Protein AF-A0AAQ3X483-F1 (afdb_monomer_lite)

pLDDT: mean 81.89, std 11.87, range [43.53, 96.25]

Secondary structure (DSSP, 8-state):
--SHHHHHHHHHSHHHHHHTTHHHH----S--TT---SGGGSHHHHHHHHH-HHHHH-TTPEEEEEEE--B--S-TTS----EEEEEEEETTS-HHHHTSGGG-EEEEEEE-SS--TTTHHHHHHHHHHHHHHHHT-EEEEETTTTEEEEE-EEE-----TT--HHHHHHHT--EEEEEESEEEETTEEEE-HHHHHT-TT-S----EEEEEEE-TTS-EEEEEEEEEEEEEEEE-SSS-EEEEEEEEEEB-TTTSEEE-TTS-EEE-TT-BPP-

Foldseek 3Di:
DADVVVLLVLLQDQVSLVQLLCLPPPDPPPDDLPDDPACSSDPLNVVVCVVDVVLVVDSLAWEKEKDWDKAAPDDPPDDGKIKIFIWIFGSSGDPVPRPDPSRIDRPFIGTDDPPCPPPVCVRCVVVVVSLVVLQVFDWHARPNVRDIDTRHYDYRDPPDVCDPVQNVLVVVPAKDKDKDQWDADPNDIAGAPVVVVVPVPDPDHRQKDWDWDADPVRDIFIKIWGFHIKMKIFGDDDDTDIDIDGDTQIFDRPPQWDQDPVRDIDGNPVGTDDD

Structure (mmCIF, N/CA/C/O backbone):
data_AF-A0AAQ3X483-F1
#
_entry.id   AF-A0AAQ3X483-F1
#
loop_
_atom_site.group_PDB
_atom_site.id
_atom_site.type_symbol
_atom_site.label_atom_id
_atom_site.label_alt_id
_atom_site.label_comp_id
_atom_site.label_asym_id
_atom_site.label_entity_id
_atom_site.label_seq_id
_atom_site.pdbx_PDB_ins_code
_atom_site.Cartn_x
_atom_site.Cartn_y
_atom_site.Cartn_z
_atom_site.occupancy
_atom_site.B_iso_or_equiv
_atom_site.auth_seq_id
_atom_site.auth_comp_id
_atom_site.auth_asym_id
_atom_site.auth_atom_id
_atom_site.pdbx_PDB_model_num
ATOM 1 N N . MET A 1 1 ? 8.929 3.482 14.856 1.00 77.06 1 MET A N 1
ATOM 2 C CA . MET A 1 1 ? 8.114 4.712 14.981 1.00 77.06 1 MET A CA 1
ATOM 3 C C . MET A 1 1 ? 6.673 4.291 15.197 1.00 77.06 1 MET A C 1
ATOM 5 O O . MET A 1 1 ? 6.197 3.513 14.379 1.00 77.06 1 MET A O 1
ATOM 9 N N . PRO A 1 2 ? 5.995 4.761 16.257 1.00 87.31 2 PRO A N 1
ATOM 10 C CA . PRO A 1 2 ? 4.702 4.208 16.628 1.00 87.31 2 PRO A CA 1
ATOM 11 C C . PRO A 1 2 ? 3.603 4.570 15.628 1.00 87.31 2 PRO A C 1
ATOM 13 O O . PRO A 1 2 ? 3.493 5.719 15.188 1.00 87.31 2 PRO A O 1
ATOM 16 N N . ILE A 1 3 ? 2.792 3.583 15.260 1.00 92.31 3 ILE A N 1
ATOM 17 C CA . ILE A 1 3 ? 1.760 3.687 14.224 1.00 92.31 3 ILE A CA 1
ATOM 18 C C . ILE A 1 3 ? 0.437 4.190 14.801 1.00 92.31 3 ILE A C 1
ATOM 20 O O . ILE A 1 3 ? -0.259 4.967 14.143 1.00 92.31 3 ILE A O 1
ATOM 24 N N . ILE A 1 4 ? 0.116 3.844 16.053 1.00 93.50 4 ILE A N 1
ATOM 25 C CA . ILE A 1 4 ? -1.155 4.216 16.690 1.00 93.50 4 ILE A CA 1
ATOM 26 C C . ILE A 1 4 ? -1.354 5.743 16.725 1.00 93.50 4 ILE A C 1
ATOM 28 O O . ILE A 1 4 ? -2.404 6.214 16.274 1.00 93.50 4 ILE A O 1
ATOM 32 N N . PRO A 1 5 ? -0.385 6.563 17.190 1.00 94.19 5 PRO A N 1
ATOM 33 C CA . PRO A 1 5 ? -0.550 8.018 17.212 1.00 94.19 5 PRO A CA 1
ATOM 34 C C . PRO A 1 5 ? -0.725 8.611 15.810 1.00 94.19 5 PRO A C 1
ATOM 36 O O . PRO A 1 5 ? -1.461 9.582 15.630 1.00 94.19 5 PRO A O 1
ATOM 39 N N . ARG A 1 6 ? -0.082 8.011 14.800 1.00 93.88 6 ARG A N 1
ATOM 40 C CA . ARG A 1 6 ? -0.157 8.464 13.404 1.00 93.88 6 ARG A CA 1
ATOM 41 C C . ARG A 1 6 ? -1.538 8.208 12.818 1.00 93.88 6 ARG A C 1
ATOM 43 O O . ARG A 1 6 ? -2.092 9.108 12.195 1.00 93.88 6 ARG A O 1
ATOM 50 N N . LEU A 1 7 ? -2.119 7.037 13.082 1.00 94.38 7 LEU A N 1
ATOM 51 C CA . LEU A 1 7 ? -3.493 6.730 12.685 1.00 94.38 7 LEU A CA 1
ATOM 52 C C . LEU A 1 7 ? -4.495 7.646 13.391 1.00 94.38 7 LEU A C 1
ATOM 54 O O . LEU A 1 7 ? -5.353 8.219 12.727 1.00 94.38 7 LEU A O 1
ATOM 58 N N . LYS A 1 8 ? -4.346 7.878 14.704 1.00 95.44 8 LYS A N 1
ATOM 59 C CA . LYS A 1 8 ? -5.187 8.852 15.425 1.00 95.44 8 LYS A CA 1
ATOM 60 C C . LYS A 1 8 ? -5.115 10.241 14.790 1.00 95.44 8 LYS A C 1
ATOM 62 O O . LYS A 1 8 ? -6.145 10.884 14.619 1.00 95.44 8 LYS A O 1
ATOM 67 N N . ARG A 1 9 ? -3.921 10.683 14.383 1.00 94.88 9 ARG A N 1
ATOM 68 C CA . ARG A 1 9 ? -3.719 11.984 13.732 1.00 94.88 9 ARG A CA 1
ATOM 69 C C . ARG A 1 9 ? -4.484 12.121 12.413 1.00 94.88 9 ARG A C 1
ATOM 71 O O . ARG A 1 9 ? -4.978 13.211 12.140 1.00 94.88 9 ARG A O 1
ATOM 78 N N . LEU A 1 10 ? -4.639 11.048 11.632 1.00 94.50 10 LEU A N 1
ATOM 79 C CA . LEU A 1 10 ? -5.450 11.080 10.404 1.00 94.50 10 LEU A CA 1
ATOM 80 C C . LEU A 1 10 ? -6.911 11.458 10.695 1.00 94.50 10 LEU A C 1
ATOM 82 O O . LEU A 1 10 ? -7.516 12.202 9.928 1.00 94.50 10 LEU A O 1
ATOM 86 N N . PHE A 1 11 ? -7.453 11.021 11.835 1.00 95.94 11 PHE A N 1
ATOM 87 C CA . PHE A 1 11 ? -8.819 11.341 12.255 1.00 95.94 11 PHE A CA 1
ATOM 88 C C . PHE A 1 11 ? -8.971 12.726 12.908 1.00 95.94 11 PHE A C 1
ATOM 90 O O . PHE A 1 11 ? -10.093 13.222 13.028 1.00 95.94 11 PHE A O 1
ATOM 97 N N . LEU A 1 12 ? -7.873 13.399 13.274 1.00 95.38 12 LEU A N 1
ATOM 98 C CA . LEU A 1 12 ? -7.906 14.762 13.829 1.00 95.38 12 LEU A CA 1
ATOM 99 C C . LEU A 1 12 ? -8.084 15.853 12.762 1.00 95.38 12 LEU A C 1
ATOM 101 O O . LEU A 1 12 ? -8.538 16.949 13.084 1.00 95.38 12 LEU A O 1
ATOM 105 N N . SER A 1 13 ? -7.747 15.571 11.502 1.00 94.62 13 SER A N 1
ATOM 106 C CA . SER A 1 13 ? -8.001 16.485 10.386 1.00 94.62 13 SER A CA 1
ATOM 107 C C . SER A 1 13 ? -9.356 16.187 9.762 1.00 94.62 13 SER A C 1
ATOM 109 O O . SER A 1 13 ? -9.552 15.111 9.206 1.00 94.62 13 SER A O 1
ATOM 111 N N . MET A 1 14 ? -10.271 17.159 9.777 1.00 93.75 14 MET A N 1
ATOM 112 C CA . MET A 1 14 ? -11.640 16.974 9.277 1.00 93.75 14 MET A CA 1
ATOM 113 C C . MET A 1 14 ? -11.680 16.489 7.819 1.00 93.75 14 MET A C 1
ATOM 115 O O . MET A 1 14 ? -12.497 15.638 7.467 1.00 93.75 14 MET A O 1
ATOM 119 N N . LYS A 1 15 ? -10.784 17.010 6.967 1.00 94.06 15 LYS A N 1
ATOM 120 C CA . LYS A 1 15 ? -10.690 16.615 5.553 1.00 94.06 15 LYS A CA 1
ATOM 121 C C . LYS A 1 15 ? -10.222 15.166 5.409 1.00 94.06 15 LYS A C 1
ATOM 123 O O . LYS A 1 15 ? -10.854 14.394 4.697 1.00 94.06 15 LYS A O 1
ATOM 128 N N . ILE A 1 16 ? -9.152 14.792 6.114 1.00 94.38 16 ILE A N 1
ATOM 129 C CA . ILE A 1 16 ? -8.575 13.441 6.042 1.00 94.38 16 ILE A CA 1
ATOM 130 C C . ILE A 1 16 ? -9.517 12.422 6.691 1.00 94.38 16 ILE A C 1
ATOM 132 O O . ILE A 1 16 ? -9.751 11.367 6.116 1.00 94.38 16 ILE A O 1
ATOM 136 N N . ALA A 1 17 ? -10.121 12.750 7.832 1.00 94.94 17 ALA A N 1
ATOM 137 C CA . ALA A 1 17 ? -11.081 11.899 8.528 1.00 94.94 17 ALA A CA 1
ATOM 138 C C . ALA A 1 17 ? -12.300 11.560 7.655 1.00 94.94 17 ALA A C 1
ATOM 140 O O . ALA A 1 17 ? -12.759 10.419 7.650 1.00 94.94 17 ALA A O 1
ATOM 141 N N . LYS A 1 18 ? -12.782 12.522 6.853 1.00 95.00 18 LYS A N 1
ATOM 142 C CA . LYS A 1 18 ? -13.797 12.264 5.824 1.00 95.00 18 LYS A CA 1
ATOM 143 C C . LYS A 1 18 ? -13.272 11.296 4.756 1.00 95.00 18 LYS A C 1
ATOM 145 O O . LYS A 1 18 ? -13.943 10.316 4.446 1.00 95.00 18 LYS A O 1
ATOM 150 N N . SER A 1 19 ? -12.064 11.520 4.237 1.00 94.56 19 SER A N 1
ATOM 151 C CA . SER A 1 19 ? -11.437 10.627 3.249 1.00 94.56 19 SER A CA 1
ATOM 152 C C . SER A 1 19 ? -11.172 9.212 3.781 1.00 94.56 19 SER A C 1
ATOM 154 O O . SER A 1 19 ? -11.257 8.261 3.016 1.00 94.56 19 SER A O 1
ATOM 156 N N . MET A 1 20 ? -10.925 9.025 5.081 1.00 95.00 20 MET A N 1
ATOM 157 C CA . MET A 1 20 ? -10.742 7.700 5.703 1.00 95.00 20 MET A CA 1
ATOM 158 C C . MET A 1 20 ? -12.002 6.817 5.660 1.00 95.00 20 MET A C 1
ATOM 160 O O . MET A 1 20 ? -11.928 5.609 5.886 1.00 95.00 20 MET A O 1
ATOM 164 N N . ARG A 1 21 ? -13.167 7.398 5.366 1.00 93.62 21 ARG A N 1
ATOM 165 C CA . ARG A 1 21 ? -14.444 6.682 5.215 1.00 93.62 21 ARG A CA 1
ATOM 166 C C . ARG A 1 21 ? -14.779 6.392 3.748 1.00 93.62 21 ARG A C 1
ATOM 168 O O . ARG A 1 21 ? -15.779 5.733 3.462 1.00 93.62 21 ARG A O 1
ATOM 175 N N . TRP A 1 22 ? -13.935 6.857 2.822 1.00 93.00 22 TRP A N 1
ATOM 176 C CA . TRP A 1 22 ? -14.182 6.826 1.383 1.00 93.00 22 TRP A CA 1
ATOM 177 C C . TRP A 1 22 ? -14.459 5.418 0.860 1.00 93.00 22 TRP A C 1
ATOM 179 O O . TRP A 1 22 ? -15.418 5.236 0.120 1.00 93.00 22 TRP A O 1
ATOM 189 N N . HIS A 1 23 ? -13.694 4.410 1.289 1.00 90.50 23 HIS A N 1
ATOM 190 C CA . HIS A 1 23 ? -13.857 3.029 0.814 1.00 90.50 23 HIS A CA 1
ATOM 191 C C . HIS A 1 23 ? -15.300 2.494 0.929 1.00 90.50 23 HIS A C 1
ATOM 193 O O . HIS A 1 23 ? -15.728 1.709 0.082 1.00 90.50 23 HIS A O 1
ATOM 199 N N . LYS A 1 24 ? -16.042 2.934 1.959 1.00 90.62 24 LYS A N 1
ATOM 200 C CA . LYS A 1 24 ? -17.420 2.518 2.251 1.00 90.62 24 LYS A CA 1
ATOM 201 C C . LYS A 1 24 ? -18.464 3.504 1.731 1.00 90.62 24 LYS A C 1
ATOM 203 O O . LYS A 1 24 ? -19.566 3.101 1.385 1.00 90.62 24 LYS A O 1
ATOM 208 N N . GLU A 1 25 ? -18.130 4.790 1.690 1.00 88.88 25 GLU A N 1
ATOM 209 C CA . GLU A 1 25 ? -19.048 5.865 1.284 1.00 88.88 25 GLU A CA 1
ATOM 210 C C . GLU A 1 25 ? -18.954 6.229 -0.202 1.00 88.88 25 GLU A C 1
ATOM 212 O O . GLU A 1 25 ? -19.733 7.050 -0.694 1.00 88.88 25 GLU A O 1
ATOM 217 N N . ARG A 1 26 ? -17.999 5.644 -0.932 1.00 84.50 26 ARG A N 1
ATOM 218 C CA . ARG A 1 26 ? -17.841 5.866 -2.368 1.00 84.50 26 ARG A CA 1
ATOM 219 C C . ARG A 1 26 ? -19.093 5.437 -3.127 1.00 84.50 26 ARG A C 1
ATOM 221 O O . ARG A 1 26 ? -19.719 4.420 -2.836 1.00 84.50 26 ARG A O 1
ATOM 228 N N . ARG A 1 27 ? -19.391 6.177 -4.190 1.00 72.12 27 ARG A N 1
ATOM 229 C CA . ARG A 1 27 ? -20.266 5.702 -5.260 1.00 72.12 27 ARG A CA 1
ATOM 230 C C . ARG A 1 27 ? -19.360 5.036 -6.288 1.00 72.12 27 ARG A C 1
ATOM 232 O O . ARG A 1 27 ? -18.505 5.718 -6.850 1.00 72.12 27 ARG A O 1
ATOM 239 N N . ARG A 1 28 ? -19.492 3.722 -6.508 1.00 65.25 28 ARG A N 1
ATOM 240 C CA . ARG A 1 28 ? -18.885 3.099 -7.694 1.00 65.25 28 ARG A CA 1
ATOM 241 C C . ARG A 1 28 ? -19.515 3.794 -8.910 1.00 65.25 28 ARG A C 1
ATOM 243 O O . ARG A 1 28 ? -20.737 3.853 -9.008 1.00 65.25 28 ARG A O 1
ATOM 250 N N . GLY A 1 29 ? -18.692 4.437 -9.739 1.00 63.25 29 GLY A N 1
ATOM 251 C CA . GLY A 1 29 ? -19.141 5.061 -10.988 1.00 63.25 29 GLY A CA 1
ATOM 252 C C . GLY A 1 29 ? -19.552 4.009 -12.025 1.00 63.25 29 GLY A C 1
ATOM 253 O O . GLY A 1 29 ? -19.784 2.857 -11.678 1.00 63.25 29 GLY A O 1
ATOM 254 N N . SER A 1 30 ? -19.568 4.368 -13.310 1.00 53.94 30 SER A N 1
ATOM 255 C CA . SER A 1 30 ? -19.947 3.474 -14.423 1.00 53.94 30 SER A CA 1
ATOM 256 C C . SER A 1 30 ? -18.943 2.349 -14.740 1.00 53.94 30 SER A C 1
ATOM 258 O O . SER A 1 30 ? -18.937 1.840 -15.857 1.00 53.94 30 SER A O 1
ATOM 260 N N . HIS A 1 31 ? -18.053 1.996 -13.811 1.00 61.44 31 HIS A N 1
ATOM 261 C CA . HIS A 1 31 ? -17.102 0.904 -14.013 1.00 61.44 31 HIS A CA 1
ATOM 262 C C . HIS A 1 31 ? -17.812 -0.425 -13.747 1.00 61.44 31 HIS A C 1
ATOM 264 O O . HIS A 1 31 ? -18.556 -0.543 -12.771 1.00 61.44 31 HIS A O 1
ATOM 270 N N . SER A 1 32 ? -17.587 -1.414 -14.611 1.00 61.66 32 SER A N 1
ATOM 271 C CA . SER A 1 32 ? -18.090 -2.775 -14.419 1.00 61.66 32 SER A CA 1
ATOM 272 C C . SER A 1 32 ? -17.552 -3.376 -13.119 1.00 61.66 32 SER A C 1
ATOM 274 O O . SER A 1 32 ? -16.433 -3.069 -12.703 1.00 61.66 32 SER A O 1
ATOM 276 N N . GLU A 1 33 ? -18.328 -4.260 -12.487 1.00 66.38 33 GLU A N 1
ATOM 277 C CA . GLU A 1 33 ? -17.940 -4.899 -11.220 1.00 66.38 33 GLU A CA 1
ATOM 278 C C . GLU A 1 33 ? -16.645 -5.719 -11.318 1.00 66.38 33 GLU A C 1
ATOM 280 O O . GLU A 1 33 ? -15.967 -5.896 -10.306 1.00 66.38 33 GLU A O 1
ATOM 285 N N . ASP A 1 34 ? -16.277 -6.129 -12.534 1.00 70.62 34 ASP A N 1
ATOM 286 C CA . ASP A 1 34 ? -15.084 -6.919 -12.842 1.00 70.62 34 ASP A CA 1
ATOM 287 C C . ASP A 1 34 ? -13.769 -6.117 -12.832 1.00 70.62 34 ASP A C 1
ATOM 289 O O . ASP A 1 34 ? -12.691 -6.701 -12.936 1.00 70.62 34 ASP A O 1
ATOM 293 N N . VAL A 1 35 ? -13.813 -4.782 -12.719 1.00 75.19 35 VAL A N 1
ATOM 294 C CA . VAL A 1 35 ? -12.603 -3.943 -12.730 1.00 75.19 35 VAL A CA 1
ATOM 295 C C . VAL A 1 35 ? -12.236 -3.515 -11.311 1.00 75.19 35 VAL A C 1
ATOM 297 O O . VAL A 1 35 ? -12.939 -2.738 -10.663 1.00 75.19 35 VAL A O 1
ATOM 300 N N . MET A 1 36 ? -11.083 -3.989 -10.840 1.00 77.44 36 MET A N 1
ATOM 301 C CA . MET A 1 36 ? -10.496 -3.567 -9.570 1.00 77.44 36 MET A CA 1
ATOM 302 C C . MET A 1 36 ? -9.869 -2.175 -9.719 1.00 77.44 36 MET A C 1
ATOM 304 O O . MET A 1 36 ? -8.899 -2.007 -10.453 1.00 77.44 36 MET A O 1
ATOM 308 N N . VAL A 1 37 ? -10.391 -1.179 -8.997 1.00 81.06 37 VAL A N 1
ATOM 309 C CA . VAL A 1 37 ? -9.870 0.205 -9.018 1.00 81.06 37 VAL A CA 1
ATOM 310 C C . VAL A 1 37 ? -9.251 0.625 -7.685 1.00 81.06 37 VAL A C 1
ATOM 312 O O . VAL A 1 37 ? -8.631 1.683 -7.578 1.00 81.06 37 VAL A O 1
ATOM 315 N N . HIS A 1 38 ? -9.431 -0.187 -6.644 1.00 85.56 38 HIS A N 1
ATOM 316 C CA . HIS A 1 38 ? -8.949 0.086 -5.300 1.00 85.56 38 HIS A CA 1
ATOM 317 C C . HIS A 1 38 ? -8.795 -1.223 -4.496 1.00 85.56 38 HIS A C 1
ATOM 319 O O . HIS A 1 38 ? -9.570 -2.150 -4.730 1.00 85.56 38 HIS A O 1
ATOM 325 N N . PRO A 1 39 ? -7.892 -1.320 -3.491 1.00 85.69 39 PRO A N 1
ATOM 326 C CA . PRO A 1 39 ? -7.767 -2.516 -2.642 1.00 85.69 39 PRO A CA 1
ATOM 327 C C . PRO A 1 39 ? -9.075 -2.981 -1.983 1.00 85.69 39 PRO A C 1
ATOM 329 O O . PRO A 1 39 ? -9.240 -4.162 -1.704 1.00 85.69 39 PRO A O 1
ATOM 332 N N . ALA A 1 40 ? -10.025 -2.064 -1.779 1.00 87.56 40 ALA A N 1
ATOM 333 C CA . ALA A 1 40 ? -11.366 -2.375 -1.271 1.00 87.56 40 ALA A CA 1
ATOM 334 C C . ALA A 1 40 ? -12.265 -3.164 -2.234 1.00 87.56 40 ALA A C 1
ATOM 336 O O . ALA A 1 40 ? -13.326 -3.625 -1.829 1.00 87.56 40 ALA A O 1
ATOM 337 N N . ASP A 1 41 ? -11.870 -3.301 -3.498 1.00 85.31 41 ASP A N 1
ATOM 338 C CA . ASP A 1 41 ? -12.534 -4.171 -4.469 1.00 85.31 41 ASP A CA 1
ATOM 339 C C . ASP A 1 41 ? -11.984 -5.610 -4.433 1.00 85.31 41 ASP A C 1
ATOM 341 O O . ASP A 1 41 ? -12.616 -6.512 -4.982 1.00 85.31 41 ASP A O 1
ATOM 345 N N . GLY A 1 42 ? -10.824 -5.819 -3.796 1.00 84.12 42 GLY A N 1
ATOM 346 C CA . GLY A 1 42 ? -10.114 -7.095 -3.767 1.00 84.12 42 GLY A CA 1
ATOM 347 C C . GLY A 1 42 ? -10.700 -8.116 -2.795 1.00 84.12 42 GLY A C 1
ATOM 348 O O . GLY A 1 42 ? -11.336 -7.772 -1.796 1.00 84.12 42 GLY A O 1
ATOM 349 N N . ASP A 1 43 ? -10.439 -9.391 -3.065 1.00 83.69 43 ASP A N 1
ATOM 350 C CA . ASP A 1 43 ? -11.040 -10.498 -2.317 1.00 83.69 43 ASP A CA 1
ATOM 351 C C . ASP A 1 43 ? -10.514 -10.599 -0.884 1.00 83.69 43 ASP A C 1
ATOM 353 O O . ASP A 1 43 ? -11.283 -10.899 0.024 1.00 83.69 43 ASP A O 1
ATOM 357 N N . ALA A 1 44 ? -9.258 -10.215 -0.632 1.00 84.44 44 ALA A N 1
ATOM 358 C CA . ALA A 1 44 ? -8.727 -10.103 0.728 1.00 84.44 44 ALA A CA 1
ATOM 359 C C . ALA A 1 44 ? -9.554 -9.139 1.602 1.00 84.44 44 ALA A C 1
ATOM 361 O O . ALA A 1 44 ? -9.747 -9.380 2.794 1.00 84.44 44 ALA A O 1
ATOM 362 N N . TRP A 1 45 ? -10.059 -8.048 1.015 1.00 89.69 45 TRP A N 1
ATOM 363 C CA . TRP A 1 45 ? -10.906 -7.093 1.726 1.00 89.69 45 TRP A CA 1
ATOM 364 C C . TRP A 1 45 ? -12.267 -7.702 2.054 1.00 89.69 45 TRP A C 1
ATOM 366 O O . TRP A 1 45 ? -12.716 -7.610 3.194 1.00 89.69 45 TRP A O 1
ATOM 376 N N . LYS A 1 46 ? -12.901 -8.352 1.071 1.00 88.94 46 LYS A N 1
ATOM 377 C CA . LYS A 1 46 ? -14.191 -9.032 1.252 1.00 88.94 46 LYS A CA 1
ATOM 378 C C . LYS A 1 46 ? -14.086 -10.149 2.291 1.00 88.94 46 LYS A C 1
ATOM 380 O O . LYS A 1 46 ? -14.917 -10.215 3.185 1.00 88.94 46 LYS A O 1
ATOM 385 N N . ALA A 1 47 ? -13.021 -10.947 2.241 1.00 88.62 47 ALA A N 1
ATOM 386 C CA . ALA A 1 47 ? -12.763 -12.017 3.197 1.00 88.62 47 ALA A CA 1
ATOM 387 C C . ALA A 1 47 ? -12.602 -11.493 4.633 1.00 88.62 47 ALA A C 1
ATOM 389 O O . ALA A 1 47 ? -13.112 -12.100 5.571 1.00 88.62 47 ALA A O 1
ATOM 390 N N . LEU A 1 48 ? -11.930 -10.350 4.822 1.00 89.12 48 LEU A N 1
ATOM 391 C CA . LEU A 1 48 ? -11.857 -9.705 6.136 1.00 89.12 48 LEU A CA 1
ATOM 392 C C . LEU A 1 48 ? -13.234 -9.210 6.599 1.00 89.12 48 LEU A C 1
ATOM 394 O O . LEU A 1 48 ? -13.567 -9.340 7.777 1.00 89.12 48 LEU A O 1
ATOM 398 N N . ASP A 1 49 ? -14.026 -8.657 5.682 1.00 91.31 49 ASP A N 1
ATOM 399 C CA . ASP A 1 49 ? -15.362 -8.153 5.994 1.00 91.31 49 ASP A CA 1
ATOM 400 C C . ASP A 1 49 ? -16.339 -9.282 6.359 1.00 91.31 49 ASP A C 1
ATOM 402 O O . ASP A 1 49 ? -17.184 -9.103 7.237 1.00 91.31 49 ASP A O 1
ATOM 406 N N . GLU A 1 50 ? -16.194 -10.449 5.730 1.00 91.44 50 GLU A N 1
ATOM 407 C CA . GLU A 1 50 ? -16.914 -11.680 6.071 1.00 91.44 50 GLU A CA 1
ATOM 408 C C . GLU A 1 50 ? -16.446 -12.275 7.405 1.00 91.44 50 GLU A C 1
ATOM 410 O O . GLU A 1 50 ? -17.266 -12.748 8.192 1.00 91.44 50 GLU A O 1
ATOM 415 N N . PHE A 1 51 ? -15.139 -12.231 7.679 1.00 90.31 51 PHE A N 1
ATOM 416 C CA . PHE A 1 51 ? -14.551 -12.746 8.915 1.00 90.31 51 PHE A CA 1
ATOM 417 C C . PHE A 1 51 ? -14.990 -11.956 10.157 1.00 90.31 51 PHE A C 1
ATOM 419 O O . PHE A 1 51 ? -15.288 -12.558 11.189 1.00 90.31 51 PHE A O 1
ATOM 426 N N . ASP A 1 52 ? -15.046 -10.621 10.074 1.00 90.00 52 ASP A N 1
ATOM 427 C CA . ASP A 1 52 ? -15.515 -9.758 11.164 1.00 90.00 52 ASP A CA 1
ATOM 428 C C . ASP A 1 52 ? -16.496 -8.676 10.654 1.00 90.00 52 ASP A C 1
ATOM 430 O O . ASP A 1 52 ? -16.102 -7.551 10.313 1.00 90.00 52 ASP A O 1
ATOM 434 N N . PRO A 1 53 ? -17.811 -8.969 10.664 1.00 93.12 53 PRO A N 1
ATOM 435 C CA . PRO A 1 53 ? -18.837 -8.009 10.264 1.00 93.12 53 PRO A CA 1
ATOM 436 C C . PRO A 1 53 ? -18.903 -6.762 11.158 1.00 93.12 53 PRO A C 1
ATOM 438 O O . PRO A 1 53 ? -19.305 -5.691 10.699 1.00 93.12 53 PRO A O 1
ATOM 441 N N . GLU A 1 54 ? -18.510 -6.861 12.433 1.00 91.25 54 GLU A N 1
ATOM 442 C CA . GLU A 1 54 ? -18.456 -5.715 13.349 1.00 91.25 54 GLU A CA 1
ATOM 443 C C . GLU A 1 54 ? -17.319 -4.761 12.956 1.00 91.25 54 GLU A C 1
ATOM 445 O O . GLU A 1 54 ? -17.522 -3.541 12.953 1.00 91.25 54 GLU A O 1
ATOM 450 N N . PHE A 1 55 ? -16.159 -5.299 12.557 1.00 92.62 55 PHE A N 1
ATOM 451 C CA . PHE A 1 55 ? -15.067 -4.534 11.948 1.00 92.62 55 PHE A CA 1
ATOM 452 C C . PHE A 1 55 ? -15.537 -3.852 10.661 1.00 92.62 55 PHE A C 1
ATOM 454 O O . PHE A 1 55 ? -15.376 -2.636 10.522 1.00 92.62 55 PHE A O 1
ATOM 461 N N . ALA A 1 56 ? -16.174 -4.600 9.755 1.00 92.75 56 ALA A N 1
ATOM 462 C CA . ALA A 1 56 ? -16.657 -4.085 8.475 1.00 92.75 56 ALA A CA 1
ATOM 463 C C . ALA A 1 56 ? -17.741 -3.009 8.632 1.00 92.75 56 ALA A C 1
ATOM 465 O O . ALA A 1 56 ? -17.875 -2.112 7.789 1.00 92.75 56 ALA A O 1
ATOM 466 N N . ARG A 1 57 ? -18.540 -3.073 9.707 1.00 93.31 57 ARG A N 1
ATOM 467 C CA . ARG A 1 57 ? -19.659 -2.157 9.954 1.00 93.31 57 ARG A CA 1
ATOM 468 C C . ARG A 1 57 ? -19.203 -0.714 10.155 1.00 93.31 57 ARG A C 1
ATOM 470 O O . ARG A 1 57 ? -19.842 0.179 9.592 1.00 93.31 57 ARG A O 1
ATOM 477 N N . ASP A 1 58 ? -18.126 -0.468 10.897 1.00 94.00 58 ASP A N 1
ATOM 478 C CA . ASP A 1 58 ? -17.631 0.893 11.126 1.00 94.00 58 ASP A CA 1
ATOM 479 C C . ASP A 1 58 ? -16.750 1.365 9.946 1.00 94.00 58 ASP A C 1
ATOM 481 O O . ASP A 1 58 ? -15.678 0.806 9.723 1.00 94.00 58 ASP A O 1
ATOM 485 N N . PRO A 1 59 ? -17.133 2.421 9.194 1.00 93.44 59 PRO A N 1
ATOM 486 C CA . PRO A 1 59 ? -16.301 2.967 8.113 1.00 93.44 59 PRO A CA 1
ATOM 487 C C . PRO A 1 59 ? -14.960 3.547 8.597 1.00 93.44 59 PRO A C 1
ATOM 489 O O . PRO A 1 59 ? -14.121 3.911 7.778 1.00 93.44 59 PRO A O 1
ATOM 492 N N . ARG A 1 60 ? -14.757 3.693 9.911 1.00 95.12 60 ARG A N 1
ATOM 493 C CA . ARG A 1 60 ? -13.505 4.175 10.511 1.00 95.12 60 ARG A CA 1
ATOM 494 C C . ARG A 1 60 ? -12.555 3.037 10.892 1.00 95.12 60 ARG A C 1
ATOM 496 O O . ARG A 1 60 ? -11.432 3.326 11.303 1.00 95.12 60 ARG A O 1
ATOM 503 N N . SER A 1 61 ? -12.971 1.777 10.743 1.00 95.12 61 SER A N 1
ATOM 504 C CA . SER A 1 61 ? -12.079 0.619 10.841 1.00 95.12 61 SER A CA 1
ATOM 505 C C . SER A 1 61 ? -11.038 0.677 9.724 1.00 95.12 61 SER A C 1
ATOM 507 O O . SER A 1 61 ? -11.383 0.771 8.542 1.00 95.12 61 SER A O 1
ATOM 509 N N . VAL A 1 62 ? -9.758 0.676 10.093 1.00 95.25 62 VAL A N 1
ATOM 510 C CA . VAL A 1 62 ? -8.646 0.923 9.168 1.00 95.25 62 VAL A CA 1
ATOM 511 C C . VAL A 1 62 ? -8.066 -0.389 8.655 1.00 95.25 62 VAL A C 1
ATOM 513 O O . VAL A 1 62 ? -7.673 -1.246 9.440 1.00 95.25 62 VAL A O 1
ATOM 516 N N . ARG A 1 63 ? -7.942 -0.531 7.337 1.00 94.19 63 ARG A N 1
ATOM 517 C CA . ARG A 1 63 ? -7.215 -1.633 6.700 1.00 94.19 63 ARG A CA 1
ATOM 518 C C . ARG A 1 63 ? -5.850 -1.126 6.256 1.00 94.19 63 ARG A C 1
ATOM 520 O O . ARG A 1 63 ? -5.742 -0.101 5.584 1.00 94.19 63 ARG A O 1
ATOM 527 N N . LEU A 1 64 ? -4.807 -1.805 6.710 1.00 93.19 64 LEU A N 1
ATOM 528 C CA . LEU A 1 64 ? -3.419 -1.391 6.557 1.00 93.19 64 LEU A CA 1
ATOM 529 C C . LEU A 1 64 ? -2.722 -2.288 5.539 1.00 93.19 64 LEU A C 1
ATOM 531 O O . LEU A 1 64 ? -2.686 -3.499 5.723 1.00 93.19 64 LEU A O 1
ATOM 535 N N . GLY A 1 65 ? -2.128 -1.697 4.510 1.00 90.31 65 GLY A N 1
ATOM 536 C CA . GLY A 1 65 ? -1.119 -2.355 3.690 1.00 90.31 65 GLY A CA 1
ATOM 537 C C . GLY A 1 65 ? 0.238 -2.323 4.373 1.00 90.31 65 GLY A C 1
ATOM 538 O O . GLY A 1 65 ? 0.542 -1.364 5.085 1.00 90.31 65 GLY A O 1
ATOM 539 N N . LEU A 1 66 ? 1.054 -3.345 4.132 1.00 86.50 66 LEU A N 1
ATOM 540 C CA . LEU A 1 66 ? 2.439 -3.418 4.588 1.00 86.50 66 LEU A CA 1
ATOM 541 C C . LEU A 1 66 ? 3.328 -3.706 3.382 1.00 86.50 66 LEU A C 1
ATOM 543 O O . LEU A 1 66 ? 3.033 -4.603 2.596 1.00 86.50 66 LEU A O 1
ATOM 547 N N . ALA A 1 67 ? 4.404 -2.942 3.243 1.00 83.25 67 ALA A N 1
ATOM 548 C CA . ALA A 1 67 ? 5.424 -3.167 2.230 1.00 83.25 67 ALA A CA 1
ATOM 549 C C . ALA A 1 67 ? 6.809 -3.149 2.878 1.00 83.25 67 ALA A C 1
ATOM 551 O O . ALA A 1 67 ? 7.098 -2.297 3.720 1.00 83.25 67 ALA A O 1
ATOM 552 N N . THR A 1 68 ? 7.666 -4.085 2.483 1.00 76.62 68 THR A N 1
ATOM 553 C CA . THR A 1 68 ? 9.071 -4.141 2.897 1.00 76.62 68 THR A CA 1
ATOM 554 C C . THR A 1 68 ? 9.933 -4.389 1.676 1.00 76.62 68 THR A C 1
ATOM 556 O O . THR A 1 68 ? 9.624 -5.301 0.913 1.00 76.62 68 THR A O 1
ATOM 559 N N . ASP A 1 69 ? 11.011 -3.631 1.518 1.00 69.88 69 ASP A N 1
ATOM 560 C CA . ASP A 1 69 ? 11.990 -3.840 0.450 1.00 69.88 69 ASP A CA 1
ATOM 561 C C . ASP A 1 69 ? 13.411 -3.639 0.990 1.00 69.88 69 ASP A C 1
ATOM 563 O O . ASP A 1 69 ? 13.593 -2.966 2.004 1.00 69.88 69 ASP A O 1
ATOM 567 N N . GLY A 1 70 ? 14.410 -4.228 0.339 1.00 66.75 70 GLY A N 1
ATOM 568 C CA . GLY A 1 70 ? 15.820 -4.050 0.664 1.00 66.75 70 GLY A CA 1
ATOM 569 C C . GLY A 1 70 ? 16.390 -2.792 0.009 1.00 66.75 70 GLY A C 1
ATOM 570 O O . GLY A 1 70 ? 16.474 -2.696 -1.210 1.00 66.75 70 GLY A O 1
ATOM 571 N N . PHE A 1 71 ? 16.853 -1.841 0.817 1.00 66.06 71 PHE A N 1
ATOM 572 C CA . PHE A 1 71 ? 17.451 -0.585 0.366 1.00 66.06 71 PHE A CA 1
ATOM 573 C C . PHE A 1 71 ? 18.924 -0.472 0.790 1.00 66.06 71 PHE A C 1
ATOM 575 O O . PHE A 1 71 ? 19.289 -0.875 1.892 1.00 66.06 71 PHE A O 1
ATOM 582 N N . THR A 1 72 ? 19.776 0.123 -0.049 1.00 62.75 72 THR A N 1
ATOM 583 C CA . THR A 1 72 ? 21.186 0.423 0.275 1.00 62.75 72 THR A CA 1
ATOM 584 C C . THR A 1 72 ? 21.373 1.945 0.301 1.00 62.75 72 THR A C 1
ATOM 586 O O . THR A 1 72 ? 21.474 2.552 -0.763 1.00 62.75 72 THR A O 1
ATOM 589 N N . PRO A 1 73 ? 21.395 2.596 1.482 1.00 53.41 73 PRO A N 1
ATOM 590 C CA . PRO A 1 73 ? 21.397 4.059 1.592 1.00 53.41 73 PRO A CA 1
ATOM 591 C C . PRO A 1 73 ? 22.693 4.769 1.180 1.00 53.41 73 PRO A C 1
ATOM 593 O O . PRO A 1 73 ? 22.666 5.988 1.020 1.00 53.41 73 PRO A O 1
ATOM 596 N N . PHE A 1 74 ? 23.815 4.061 1.015 1.00 58.78 74 PHE A N 1
ATOM 597 C CA . PHE A 1 74 ? 25.104 4.675 0.681 1.00 58.78 74 PHE A CA 1
ATOM 598 C C . PHE A 1 74 ? 25.624 4.225 -0.689 1.00 58.78 74 PHE A C 1
ATOM 600 O O . PHE A 1 74 ? 25.446 3.077 -1.092 1.00 58.78 74 PHE A O 1
ATOM 607 N N . SER A 1 75 ? 26.261 5.157 -1.406 1.00 52.56 75 SER A N 1
ATOM 608 C CA . SER A 1 75 ? 26.833 4.945 -2.738 1.00 52.56 75 SER A CA 1
ATOM 609 C C . SER A 1 75 ? 28.068 4.032 -2.717 1.00 52.56 75 SER A C 1
ATOM 611 O O . SER A 1 75 ? 28.644 3.739 -1.671 1.00 52.56 75 SER A O 1
ATOM 613 N N . THR A 1 76 ? 28.481 3.609 -3.914 1.00 53.31 76 THR A N 1
ATOM 614 C CA . THR A 1 76 ? 29.481 2.587 -4.284 1.00 53.31 76 THR A CA 1
ATOM 615 C C . THR A 1 76 ? 30.869 2.671 -3.620 1.00 53.31 76 THR A C 1
ATOM 617 O O . THR A 1 76 ? 31.687 1.782 -3.835 1.00 53.31 76 THR A O 1
ATOM 620 N N . SER A 1 77 ? 31.163 3.718 -2.845 1.00 57.44 77 SER A N 1
ATOM 621 C CA . SER A 1 77 ? 32.449 3.961 -2.172 1.00 57.44 77 SER A CA 1
ATOM 622 C C . SER A 1 77 ? 32.401 3.845 -0.640 1.00 57.44 77 SER A C 1
ATOM 624 O O . SER A 1 77 ? 33.449 3.927 0.000 1.00 57.44 77 SER A O 1
ATOM 626 N N . ALA A 1 78 ? 31.223 3.634 -0.044 1.00 55.56 78 ALA A N 1
ATOM 627 C CA . ALA A 1 78 ? 31.058 3.373 1.386 1.00 55.56 78 ALA A CA 1
ATOM 628 C C . ALA A 1 78 ? 30.841 1.874 1.668 1.00 55.56 78 ALA A C 1
ATOM 630 O O . ALA A 1 78 ? 30.526 1.091 0.771 1.00 55.56 78 ALA A O 1
ATOM 631 N N . SER A 1 79 ? 31.018 1.459 2.926 1.00 55.47 79 SER A N 1
ATOM 632 C CA . SER A 1 79 ? 30.760 0.081 3.358 1.00 55.47 79 SER A CA 1
ATOM 633 C C . SER A 1 79 ? 29.330 -0.361 2.989 1.00 55.47 79 SER A C 1
ATOM 635 O O . SER A 1 79 ? 28.393 0.424 3.149 1.00 55.47 79 SER A O 1
ATOM 637 N N . PRO A 1 80 ? 29.126 -1.607 2.507 1.00 58.56 80 PRO A N 1
ATOM 638 C CA . PRO A 1 80 ? 27.817 -2.084 2.072 1.00 58.56 80 PRO A CA 1
ATOM 639 C C . PRO A 1 80 ? 26.897 -2.273 3.284 1.00 58.56 80 PRO A C 1
ATOM 641 O O . PRO A 1 80 ? 26.875 -3.326 3.922 1.00 58.56 80 PRO A O 1
ATOM 644 N N . TYR A 1 81 ? 26.150 -1.229 3.624 1.00 60.88 81 TYR A N 1
ATOM 645 C CA . TYR A 1 81 ? 25.064 -1.279 4.590 1.00 60.88 81 TYR A CA 1
ATOM 646 C C . TYR A 1 81 ? 23.750 -1.332 3.819 1.00 60.88 81 TYR A C 1
ATOM 648 O O . TYR A 1 81 ? 23.459 -0.419 3.053 1.00 60.88 81 TYR A O 1
ATOM 656 N N . SER A 1 82 ? 22.964 -2.386 4.017 1.00 67.50 82 SER A N 1
ATOM 657 C CA . SER A 1 82 ? 21.574 -2.433 3.567 1.00 67.50 82 SER A CA 1
ATOM 658 C C . SER A 1 82 ? 20.641 -2.229 4.755 1.00 67.50 82 SER A C 1
ATOM 660 O O . SER A 1 82 ? 21.013 -2.472 5.900 1.00 67.50 82 SER A O 1
ATOM 662 N N . CYS A 1 83 ? 19.426 -1.764 4.511 1.00 76.62 83 CYS A N 1
ATOM 663 C CA . CYS A 1 83 ? 18.349 -1.734 5.484 1.00 76.62 83 CYS A CA 1
ATOM 664 C C . CYS A 1 83 ? 17.028 -2.078 4.803 1.00 76.62 83 CYS A C 1
ATOM 666 O O . CYS A 1 83 ? 16.859 -1.862 3.610 1.00 76.62 83 CYS A O 1
ATOM 668 N N . TRP A 1 84 ? 16.097 -2.632 5.569 1.00 78.50 84 TRP A N 1
ATOM 669 C CA . TRP A 1 84 ? 14.768 -2.981 5.091 1.00 78.50 84 TRP A CA 1
ATOM 670 C C . TRP A 1 84 ? 13.750 -2.078 5.782 1.00 78.50 84 TRP A C 1
ATOM 672 O O . TRP A 1 84 ? 13.370 -2.348 6.930 1.00 78.50 84 TRP A O 1
ATOM 682 N N . PRO A 1 85 ? 13.364 -0.948 5.168 1.00 85.38 85 PRO A N 1
ATOM 683 C CA . PRO A 1 85 ? 12.252 -0.158 5.667 1.00 85.38 85 PRO A CA 1
ATOM 684 C C . PRO A 1 85 ? 10.943 -0.954 5.587 1.00 85.38 85 PRO A C 1
ATOM 686 O O . PRO A 1 85 ? 10.645 -1.599 4.586 1.00 85.38 85 PRO A O 1
ATOM 689 N N . VAL A 1 86 ? 10.149 -0.875 6.653 1.00 86.56 86 VAL A N 1
ATOM 690 C CA . VAL A 1 86 ? 8.780 -1.394 6.713 1.00 86.56 86 VAL A CA 1
ATOM 691 C C . VAL A 1 86 ? 7.828 -0.215 6.615 1.00 86.56 86 VAL A C 1
ATOM 693 O O . VAL A 1 86 ? 7.747 0.607 7.536 1.00 86.56 86 VAL A O 1
ATOM 696 N N . PHE A 1 87 ? 7.110 -0.137 5.505 1.00 90.12 87 PHE A N 1
ATOM 697 C CA . PHE A 1 87 ? 6.116 0.886 5.229 1.00 90.12 87 PHE A CA 1
ATOM 698 C C . PHE A 1 87 ? 4.709 0.375 5.514 1.00 90.12 87 PHE A C 1
ATOM 700 O O . PHE A 1 87 ? 4.398 -0.791 5.278 1.00 90.12 87 PHE A O 1
ATOM 707 N N . ILE A 1 88 ? 3.860 1.267 6.017 1.00 91.50 88 ILE A N 1
ATOM 708 C CA . ILE A 1 88 ? 2.446 1.019 6.282 1.00 91.50 88 ILE A CA 1
ATOM 709 C C . ILE A 1 88 ? 1.607 2.069 5.574 1.00 91.50 88 ILE A C 1
ATOM 711 O O . ILE A 1 88 ? 1.889 3.261 5.684 1.00 91.50 88 ILE A O 1
ATOM 715 N N . MET A 1 89 ? 0.549 1.631 4.899 1.00 92.56 89 MET A N 1
ATOM 716 C CA . MET A 1 89 ? -0.338 2.506 4.136 1.00 92.56 89 MET A CA 1
ATOM 717 C C . MET A 1 89 ? -1.794 2.263 4.548 1.00 92.56 89 MET A C 1
ATOM 719 O O . MET A 1 89 ? -2.239 1.114 4.537 1.00 92.56 89 MET A O 1
ATOM 723 N N . PRO A 1 90 ? -2.571 3.297 4.914 1.00 94.19 90 PRO A N 1
ATOM 724 C CA . PRO A 1 90 ? -3.985 3.138 5.221 1.00 94.19 90 PRO A CA 1
ATOM 725 C C . PRO A 1 90 ? -4.795 3.031 3.922 1.00 94.19 90 PRO A C 1
ATOM 727 O O . PRO A 1 90 ? -5.133 4.040 3.304 1.00 94.19 90 PRO A O 1
ATOM 730 N N . TYR A 1 91 ? -5.187 1.814 3.545 1.00 92.88 91 TYR A N 1
ATOM 731 C CA . TYR A 1 91 ? -6.000 1.536 2.354 1.00 92.88 91 TYR A CA 1
ATOM 732 C C . TYR A 1 91 ? -7.440 2.055 2.443 1.00 92.88 91 TYR A C 1
ATOM 734 O O . TYR A 1 91 ? -8.255 1.788 1.578 1.00 92.88 91 TYR A O 1
ATOM 742 N N . ASN A 1 92 ? -7.793 2.795 3.485 1.00 93.75 92 ASN A N 1
ATOM 743 C CA . ASN A 1 92 ? -9.096 3.435 3.615 1.00 93.75 92 ASN A CA 1
ATOM 744 C C . ASN A 1 92 ? -9.263 4.669 2.719 1.00 93.75 92 ASN A C 1
ATOM 746 O O . ASN A 1 92 ? -10.398 5.064 2.434 1.00 93.75 92 ASN A O 1
ATOM 750 N N . LEU A 1 93 ? -8.142 5.302 2.371 1.00 93.31 93 LEU A N 1
ATOM 751 C CA . LEU A 1 93 ? -8.086 6.543 1.609 1.00 93.31 93 LEU A CA 1
ATOM 752 C C . LEU A 1 93 ? -8.419 6.311 0.130 1.00 93.31 93 LEU A C 1
ATOM 754 O O . LEU A 1 93 ? -8.183 5.222 -0.379 1.00 93.31 93 LEU A O 1
ATOM 758 N N . PRO A 1 94 ? -8.911 7.333 -0.588 1.00 91.06 94 PRO A N 1
ATOM 759 C CA . PRO A 1 94 ? -9.123 7.234 -2.028 1.00 91.06 94 PRO A CA 1
ATOM 760 C C . PRO A 1 94 ? -7.810 6.975 -2.798 1.00 91.06 94 PRO A C 1
ATOM 762 O O . PRO A 1 94 ? -6.737 7.357 -2.313 1.00 91.06 94 PRO A O 1
ATOM 765 N N . PRO A 1 95 ? -7.883 6.417 -4.027 1.00 87.56 95 PRO A N 1
ATOM 766 C CA . PRO A 1 95 ? -6.720 6.128 -4.877 1.00 87.56 95 PRO A CA 1
ATOM 767 C C . PRO A 1 95 ? -5.759 7.313 -5.053 1.00 87.56 95 PRO A C 1
ATOM 769 O O . PRO A 1 95 ? -4.546 7.144 -5.047 1.00 87.56 95 PRO A O 1
ATOM 772 N N . GLU A 1 96 ? -6.294 8.533 -5.119 1.00 86.19 96 GLU A N 1
ATOM 773 C CA . GLU A 1 96 ? -5.528 9.778 -5.273 1.00 86.19 96 GLU A CA 1
ATOM 774 C C . GLU A 1 96 ? -4.685 10.162 -4.043 1.00 86.19 96 GLU A C 1
ATOM 776 O O . GLU A 1 96 ? -3.880 11.095 -4.098 1.00 86.19 96 GLU A O 1
ATOM 781 N N . MET A 1 97 ? -4.917 9.513 -2.900 1.00 89.81 97 MET A N 1
ATOM 782 C CA . MET A 1 97 ? -4.275 9.827 -1.622 1.00 89.81 97 MET A CA 1
ATOM 783 C C . MET A 1 97 ? -3.475 8.653 -1.062 1.00 89.81 97 MET A C 1
ATOM 785 O O . MET A 1 97 ? -2.435 8.877 -0.457 1.00 89.81 97 MET A O 1
ATOM 789 N N . VAL A 1 98 ? -3.937 7.417 -1.255 1.00 85.88 98 VAL A N 1
ATOM 790 C CA . VAL A 1 98 ? -3.432 6.229 -0.544 1.00 85.88 98 VAL A CA 1
ATOM 791 C C . VAL A 1 98 ? -1.922 5.976 -0.694 1.00 85.88 98 VAL A C 1
ATOM 793 O O . VAL A 1 98 ? -1.303 5.486 0.248 1.00 85.88 98 VAL A O 1
ATOM 796 N N . LEU A 1 99 ? -1.321 6.349 -1.831 1.00 85.25 99 LEU A N 1
ATOM 797 C CA . LEU A 1 99 ? 0.119 6.203 -2.106 1.00 85.25 99 LEU A CA 1
ATOM 798 C C . LEU A 1 99 ? 0.901 7.528 -2.098 1.00 85.25 99 LEU A C 1
ATOM 800 O O . LEU A 1 99 ? 2.046 7.560 -2.543 1.00 85.25 99 LEU A O 1
ATOM 804 N N . LYS A 1 100 ? 0.320 8.626 -1.600 1.00 8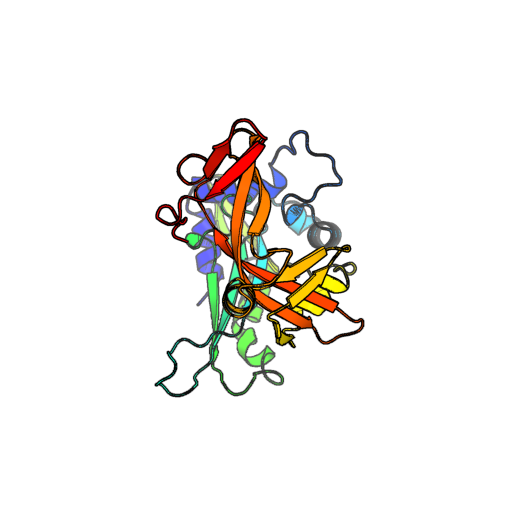9.06 100 LYS A N 1
ATOM 805 C CA . LYS A 1 100 ? 1.101 9.852 -1.375 1.00 89.06 100 LYS A CA 1
ATO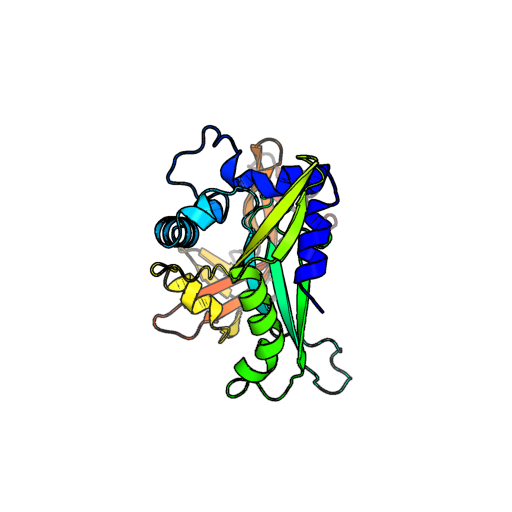M 806 C C . LYS A 1 100 ? 2.019 9.670 -0.168 1.00 89.06 100 LYS A C 1
ATOM 808 O O . LYS A 1 100 ? 1.645 9.036 0.820 1.00 89.06 100 LYS A O 1
ATOM 813 N N . ASP A 1 101 ? 3.202 10.261 -0.248 1.00 86.25 101 ASP A N 1
ATOM 814 C CA . ASP A 1 101 ? 4.255 10.239 0.773 1.00 86.25 101 ASP A CA 1
ATOM 815 C C . ASP A 1 101 ? 3.749 10.600 2.181 1.00 86.25 101 ASP A C 1
ATOM 817 O O . ASP A 1 101 ? 4.116 9.950 3.158 1.00 86.25 101 ASP A O 1
ATOM 821 N N . GLU A 1 102 ? 2.824 11.555 2.289 1.00 88.31 102 GLU A N 1
ATOM 822 C CA . GLU A 1 102 ? 2.193 11.964 3.552 1.00 88.31 102 GLU A CA 1
ATOM 823 C C . GLU A 1 102 ? 1.428 10.834 4.275 1.00 88.31 102 GLU A C 1
ATOM 825 O O . GLU A 1 102 ? 1.287 10.855 5.506 1.00 88.31 102 GLU A O 1
ATOM 830 N N . PHE A 1 103 ? 0.927 9.847 3.524 1.00 89.69 103 PHE A N 1
ATOM 831 C CA . PHE A 1 103 ? 0.126 8.726 4.028 1.00 89.69 103 PHE A CA 1
ATOM 832 C C . PHE A 1 103 ? 0.898 7.404 4.065 1.00 89.69 103 PHE A C 1
ATOM 834 O O . PHE A 1 103 ? 0.389 6.423 4.609 1.00 89.69 103 PHE A O 1
ATOM 841 N N . ILE A 1 104 ? 2.137 7.383 3.565 1.00 90.88 104 ILE A N 1
ATOM 842 C CA . ILE A 1 104 ? 3.043 6.241 3.686 1.00 90.88 104 ILE A CA 1
ATOM 843 C C . ILE A 1 104 ? 3.840 6.374 4.982 1.00 90.88 104 ILE A C 1
ATOM 845 O O . ILE A 1 104 ? 4.607 7.309 5.216 1.00 90.88 104 ILE A O 1
ATOM 849 N N . PHE A 1 105 ? 3.655 5.411 5.875 1.00 91.00 105 PHE A N 1
ATOM 850 C CA . PHE A 1 105 ? 4.235 5.442 7.202 1.00 91.00 105 PHE A CA 1
ATOM 851 C C . PHE A 1 105 ? 5.420 4.502 7.324 1.00 91.00 105 PHE A C 1
ATOM 853 O O . PHE A 1 105 ? 5.243 3.293 7.383 1.00 91.00 105 PHE A O 1
ATOM 860 N N . LEU A 1 106 ? 6.628 5.048 7.482 1.00 89.69 106 LEU A N 1
ATOM 861 C CA . LEU A 1 106 ? 7.761 4.244 7.937 1.00 89.69 106 LEU A CA 1
ATOM 862 C C . LEU A 1 106 ? 7.515 3.784 9.383 1.00 89.69 106 LEU A C 1
ATOM 864 O O . LEU A 1 106 ? 7.540 4.602 10.308 1.00 89.69 106 LEU A O 1
ATOM 868 N N . ALA A 1 107 ? 7.238 2.497 9.572 1.00 87.88 107 ALA A N 1
ATOM 869 C CA . ALA A 1 107 ? 6.956 1.893 10.869 1.00 87.88 107 ALA A CA 1
ATOM 870 C C . ALA A 1 107 ? 8.242 1.401 11.543 1.00 87.88 107 ALA A C 1
ATOM 872 O O . ALA A 1 107 ? 8.500 1.707 12.713 1.00 87.88 107 ALA A O 1
ATOM 873 N N . LEU A 1 108 ? 9.081 0.694 10.785 1.00 86.69 108 LEU A N 1
ATOM 874 C CA . LEU A 1 108 ? 10.325 0.083 11.251 1.00 86.69 108 LEU A CA 1
ATOM 875 C C . LEU A 1 108 ? 11.414 0.229 10.187 1.00 86.69 108 LEU A C 1
ATOM 877 O O . LEU A 1 108 ? 11.122 0.339 9.001 1.00 86.69 108 LEU A O 1
ATOM 881 N N . VAL A 1 109 ? 12.671 0.207 10.619 1.00 85.62 109 VAL A N 1
ATOM 882 C CA . VAL A 1 109 ? 13.834 0.062 9.739 1.00 85.62 109 VAL A CA 1
ATOM 883 C C . VAL A 1 109 ? 14.630 -1.106 10.283 1.00 85.62 109 VAL A C 1
ATOM 885 O O . VAL A 1 109 ? 15.097 -1.054 11.420 1.00 85.62 109 VAL A O 1
ATOM 888 N N . ILE A 1 110 ? 14.748 -2.169 9.496 1.00 80.38 110 ILE A N 1
ATOM 889 C CA . ILE A 1 110 ? 15.483 -3.363 9.899 1.00 80.38 110 ILE A CA 1
ATOM 890 C C . ILE A 1 110 ? 16.910 -3.237 9.355 1.00 80.38 110 ILE A C 1
ATOM 892 O O . ILE A 1 110 ? 17.079 -3.100 8.142 1.00 80.38 110 ILE A O 1
ATOM 896 N N . PRO A 1 111 ? 17.944 -3.227 10.210 1.00 75.31 111 PRO A N 1
ATOM 897 C CA . PRO A 1 111 ? 19.323 -3.118 9.752 1.00 75.31 111 PRO A CA 1
ATOM 898 C C . PRO A 1 111 ? 19.755 -4.399 9.022 1.00 75.31 111 PRO A C 1
ATOM 900 O O . PRO A 1 111 ? 19.549 -5.507 9.513 1.00 75.31 111 PRO A O 1
ATOM 903 N N . GLY A 1 112 ? 20.370 -4.244 7.853 1.00 69.56 112 GLY A N 1
ATOM 904 C CA . GLY A 1 112 ? 21.154 -5.273 7.164 1.00 69.56 112 GLY A CA 1
ATOM 905 C C . GLY A 1 112 ? 22.636 -5.210 7.574 1.00 69.56 112 GLY A C 1
ATOM 906 O O . GLY A 1 112 ? 22.983 -4.466 8.495 1.00 69.56 112 GLY A O 1
ATOM 907 N N . PRO A 1 113 ? 23.550 -5.985 6.950 1.00 59.25 113 PRO A N 1
ATOM 908 C CA . PRO A 1 113 ? 23.401 -6.769 5.715 1.00 59.25 113 PRO A CA 1
ATOM 909 C C . PRO A 1 113 ? 23.130 -8.270 5.910 1.00 59.25 113 PRO A C 1
ATOM 911 O O . PRO A 1 113 ? 22.855 -8.976 4.942 1.00 59.25 113 PRO A O 1
ATOM 914 N N . LYS A 1 114 ? 23.206 -8.790 7.142 1.00 60.94 114 LYS A N 1
ATOM 915 C CA . LYS A 1 114 ? 22.831 -10.183 7.426 1.00 60.94 114 LYS A CA 1
ATOM 916 C C . LYS A 1 114 ? 21.309 -10.282 7.379 1.00 60.94 114 LYS A C 1
ATOM 918 O O . LYS A 1 114 ? 20.641 -9.763 8.267 1.00 60.94 114 LYS A O 1
ATOM 923 N N . HIS A 1 115 ? 20.791 -10.907 6.323 1.00 54.72 115 HIS A N 1
ATOM 924 C CA . HIS A 1 115 ? 19.363 -11.113 6.093 1.00 54.72 115 HIS A CA 1
ATOM 925 C C . HIS A 1 115 ? 18.657 -11.567 7.386 1.00 54.72 115 HIS A C 1
ATOM 927 O O . HIS A 1 115 ? 19.100 -12.541 8.005 1.00 54.72 115 HIS A O 1
ATOM 933 N N . PRO A 1 116 ? 17.556 -10.927 7.819 1.00 54.12 116 PRO A N 1
ATOM 934 C CA . PRO A 1 116 ? 16.832 -11.324 9.022 1.00 54.12 116 PRO A CA 1
ATOM 935 C C . PRO A 1 116 ? 15.961 -12.568 8.776 1.00 54.12 116 PRO A C 1
ATOM 937 O O . PRO A 1 116 ? 14.952 -12.740 9.438 1.00 54.12 116 PRO A O 1
ATOM 940 N N . GLU A 1 117 ? 16.334 -13.470 7.865 1.00 54.28 117 GLU A N 1
ATOM 941 C CA . GLU A 1 117 ? 15.500 -14.604 7.415 1.00 54.28 117 GLU A CA 1
ATOM 942 C C . GLU A 1 117 ? 14.994 -15.456 8.589 1.00 54.28 117 GLU A C 1
ATOM 944 O O . GLU A 1 117 ? 13.851 -15.896 8.607 1.00 54.28 117 GLU A O 1
ATOM 949 N N . LYS A 1 118 ? 15.837 -15.617 9.618 1.00 5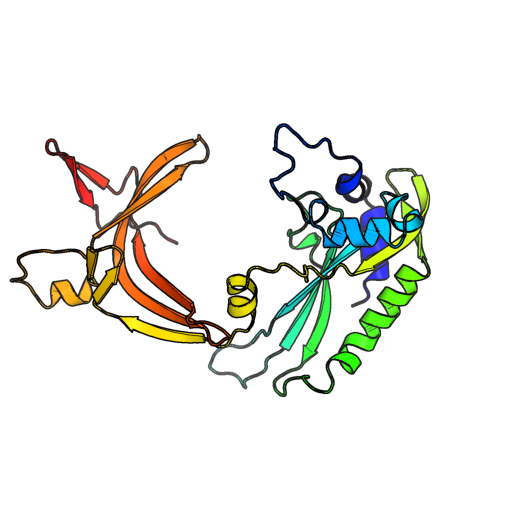6.41 118 LYS A N 1
ATOM 950 C CA . LYS A 1 118 ? 15.515 -16.381 10.831 1.00 56.41 118 LYS A CA 1
ATOM 951 C C . LYS A 1 118 ? 14.989 -15.534 11.999 1.00 56.41 118 LYS A C 1
ATOM 953 O O . LYS A 1 118 ? 14.401 -16.096 12.912 1.00 56.41 118 LYS A O 1
ATOM 958 N N . ASN A 1 119 ? 15.167 -14.208 11.973 1.00 63.91 119 ASN A N 1
ATOM 959 C CA . ASN A 1 119 ? 14.853 -13.303 13.093 1.00 63.91 119 ASN A CA 1
ATOM 960 C C . ASN A 1 119 ? 13.908 -12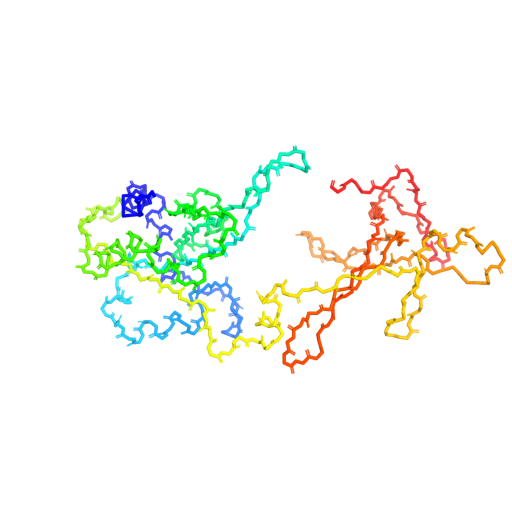.147 12.717 1.00 63.91 119 ASN A C 1
ATOM 962 O O . ASN A 1 119 ? 13.706 -11.246 13.527 1.00 63.91 119 ASN A O 1
ATOM 966 N N . LEU A 1 120 ? 13.311 -12.148 11.520 1.00 67.38 120 LEU A N 1
ATOM 967 C CA . LEU A 1 120 ? 12.414 -11.089 11.044 1.00 67.38 120 LEU A CA 1
ATOM 968 C C . LEU A 1 120 ? 11.270 -10.851 12.032 1.00 67.38 120 LEU A C 1
ATOM 970 O O . LEU A 1 120 ? 10.972 -9.710 12.377 1.00 67.38 120 LEU A O 1
ATOM 974 N N . ASN A 1 121 ? 10.719 -11.938 12.574 1.00 67.62 121 ASN A N 1
ATOM 975 C CA . ASN A 1 121 ? 9.680 -11.900 13.598 1.00 67.62 121 ASN A CA 1
ATOM 976 C C . ASN A 1 121 ? 10.102 -11.089 14.834 1.00 67.62 121 ASN A C 1
ATOM 978 O O . ASN A 1 121 ? 9.283 -10.352 15.370 1.00 67.62 121 ASN A O 1
ATOM 982 N N . VAL A 1 122 ? 11.376 -11.151 15.245 1.00 74.06 122 VAL A N 1
ATOM 983 C CA . VAL A 1 122 ? 11.904 -10.392 16.394 1.00 74.06 122 VAL A CA 1
ATOM 984 C C . VAL A 1 122 ? 11.896 -8.889 16.111 1.00 74.06 122 VAL A C 1
ATOM 986 O O . VAL A 1 122 ? 11.540 -8.096 16.979 1.00 74.06 122 VAL A O 1
ATOM 989 N N . PHE A 1 123 ? 12.245 -8.488 14.887 1.00 75.81 123 PHE A N 1
ATOM 990 C CA . PHE A 1 123 ? 12.225 -7.081 14.480 1.00 75.81 123 PHE A CA 1
ATOM 991 C C . PHE A 1 123 ? 10.805 -6.546 14.270 1.00 75.81 123 PHE A C 1
ATOM 993 O O . PHE A 1 123 ? 10.560 -5.360 14.490 1.00 75.81 123 PHE A O 1
ATOM 1000 N N . LEU A 1 124 ? 9.867 -7.413 13.876 1.00 81.81 124 LEU A N 1
ATOM 1001 C CA . LEU A 1 124 ? 8.457 -7.067 13.705 1.00 81.81 124 LEU A CA 1
ATOM 1002 C C . LEU A 1 124 ? 7.669 -7.058 15.021 1.00 81.81 124 LEU A C 1
ATOM 1004 O O . LEU A 1 124 ? 6.626 -6.413 15.061 1.00 81.81 124 LEU A O 1
ATOM 1008 N N . CYS A 1 125 ? 8.158 -7.692 16.097 1.00 83.38 125 CYS A N 1
ATOM 1009 C CA . CYS A 1 125 ? 7.527 -7.693 17.426 1.00 83.38 125 CYS A CA 1
ATOM 1010 C C . CYS A 1 125 ? 6.912 -6.343 17.845 1.00 83.38 125 CYS A C 1
ATOM 1012 O O . CYS A 1 125 ? 5.720 -6.322 18.138 1.00 83.38 125 CYS A O 1
ATOM 1014 N N . PRO A 1 126 ? 7.640 -5.207 17.845 1.00 86.75 126 PRO A N 1
ATOM 1015 C CA . PRO A 1 126 ? 7.055 -3.923 18.242 1.00 86.75 126 PRO A CA 1
ATOM 1016 C C . PRO A 1 126 ? 5.859 -3.508 17.374 1.00 86.75 126 PRO A C 1
ATOM 1018 O O . PRO A 1 126 ? 4.875 -2.988 17.894 1.00 86.75 126 PRO A O 1
ATOM 1021 N N . LEU A 1 127 ? 5.908 -3.776 16.066 1.00 87.56 127 LEU A N 1
ATOM 1022 C CA . LEU A 1 127 ? 4.791 -3.498 15.168 1.00 87.56 127 LEU A CA 1
ATOM 1023 C C . LEU A 1 127 ? 3.619 -4.456 15.415 1.00 87.56 127 LEU A C 1
ATOM 1025 O O . LEU A 1 127 ? 2.471 -4.022 15.435 1.00 87.56 127 LEU A O 1
ATOM 1029 N N . ILE A 1 128 ? 3.898 -5.740 15.641 1.00 85.50 128 ILE A N 1
ATOM 1030 C CA . ILE A 1 128 ? 2.883 -6.752 15.961 1.00 85.50 128 ILE A CA 1
ATOM 1031 C C . ILE A 1 128 ? 2.133 -6.375 17.243 1.00 85.50 128 ILE A C 1
ATOM 1033 O O . ILE A 1 128 ? 0.909 -6.476 17.278 1.00 85.50 128 ILE A O 1
ATOM 1037 N N . GLU A 1 129 ? 2.829 -5.902 18.277 1.00 88.44 129 GLU A N 1
ATOM 1038 C CA . GLU A 1 129 ? 2.192 -5.469 19.525 1.00 88.44 129 GLU A CA 1
ATOM 1039 C C . GLU A 1 129 ? 1.286 -4.243 19.325 1.00 88.44 129 GLU A C 1
ATOM 1041 O O . GLU A 1 129 ? 0.194 -4.187 19.891 1.00 88.44 129 GLU A O 1
ATOM 1046 N N . GLU A 1 130 ? 1.664 -3.289 18.469 1.00 92.00 130 GLU A N 1
ATOM 1047 C CA . GLU A 1 130 ? 0.771 -2.179 18.109 1.00 92.00 130 GLU A CA 1
ATOM 1048 C C . GLU A 1 130 ? -0.436 -2.635 17.279 1.00 92.00 130 GLU A C 1
ATOM 1050 O O . GLU A 1 130 ? -1.551 -2.163 17.507 1.00 92.00 130 GLU A O 1
ATOM 1055 N N . LEU A 1 131 ? -0.250 -3.574 16.346 1.00 90.50 131 LEU A N 1
ATOM 1056 C CA . LEU A 1 131 ? -1.349 -4.151 15.565 1.00 90.50 131 LEU A CA 1
ATOM 1057 C C . LEU A 1 131 ? -2.327 -4.926 16.459 1.00 90.50 131 LEU A C 1
ATOM 1059 O O . LEU A 1 131 ? -3.537 -4.772 16.305 1.00 90.50 131 LEU A O 1
ATOM 1063 N N . LYS A 1 132 ? -1.832 -5.685 17.444 1.00 89.25 132 LYS A N 1
ATOM 1064 C CA . LYS A 1 132 ? -2.670 -6.341 18.460 1.00 89.25 132 LYS A CA 1
ATOM 1065 C C . LYS A 1 132 ? -3.466 -5.322 19.272 1.00 89.25 132 LYS A C 1
ATOM 1067 O O . LYS A 1 132 ? -4.662 -5.512 19.463 1.00 89.25 132 LYS A O 1
ATOM 1072 N N . GLN A 1 133 ? -2.839 -4.224 19.701 1.00 93.38 133 GLN A N 1
ATOM 1073 C CA . GLN A 1 133 ? -3.543 -3.150 20.410 1.00 93.38 133 GLN A CA 1
ATOM 1074 C C . GLN A 1 133 ? -4.648 -2.529 19.550 1.00 93.38 133 GLN A C 1
ATOM 1076 O O . GLN A 1 133 ? -5.768 -2.330 20.024 1.00 93.38 133 GLN A O 1
ATOM 1081 N N . LEU A 1 134 ? -4.360 -2.263 18.274 1.00 93.62 134 LEU A N 1
ATOM 1082 C CA . LEU A 1 134 ? -5.346 -1.757 17.321 1.00 93.62 134 LEU A CA 1
ATOM 1083 C C . LEU A 1 134 ? -6.494 -2.744 17.096 1.00 93.62 134 LEU A C 1
ATOM 1085 O O . LEU A 1 134 ? -7.635 -2.302 16.992 1.00 93.62 134 LEU A O 1
ATOM 1089 N N . TRP A 1 135 ? -6.219 -4.049 17.086 1.00 92.19 135 TRP A N 1
ATOM 1090 C CA . TRP A 1 135 ? -7.236 -5.100 17.009 1.00 92.19 135 TRP A CA 1
ATOM 1091 C C . TRP A 1 135 ? -8.104 -5.167 18.277 1.00 92.19 135 TRP A C 1
ATOM 1093 O O . TRP A 1 135 ? -9.326 -5.246 18.210 1.00 92.19 135 TRP A O 1
ATOM 1103 N N . THR A 1 136 ? -7.510 -4.999 19.464 1.00 90.88 136 THR A N 1
ATOM 1104 C CA . THR A 1 136 ? -8.264 -4.861 20.731 1.00 90.88 136 THR A CA 1
ATOM 1105 C C . THR A 1 136 ? -9.002 -3.525 20.880 1.00 90.88 136 THR A C 1
ATOM 1107 O O . THR A 1 136 ? -9.750 -3.335 21.839 1.00 90.88 136 THR A O 1
ATOM 1110 N N . ARG A 1 137 ? -8.857 -2.643 19.882 1.00 92.00 137 ARG A N 1
ATOM 1111 C CA . ARG A 1 137 ? -9.452 -1.314 19.744 1.00 92.00 137 ARG A CA 1
ATOM 1112 C C . ARG A 1 137 ? -8.856 -0.264 20.684 1.00 92.00 137 ARG A C 1
ATOM 1114 O O . ARG A 1 137 ? -8.754 -0.442 21.892 1.00 92.00 137 ARG A O 1
ATOM 1121 N N . VAL A 1 138 ? -8.543 0.908 20.132 1.00 94.12 138 VAL A N 1
ATOM 1122 C CA . VAL A 1 138 ? -7.940 2.029 20.870 1.00 94.12 138 VAL A CA 1
ATOM 1123 C C . VAL A 1 138 ? -8.848 3.255 20.814 1.00 94.12 138 VAL A C 1
ATOM 1125 O O . VAL A 1 138 ? -9.354 3.609 19.757 1.00 94.12 138 VAL A O 1
ATOM 1128 N N . LYS A 1 139 ? -9.031 3.977 21.925 1.00 96.25 139 LYS A N 1
ATOM 1129 C CA . LYS A 1 139 ? -9.812 5.229 21.925 1.00 96.25 139 LYS A CA 1
ATOM 1130 C C . LYS A 1 139 ? -9.207 6.282 20.993 1.00 96.25 139 LYS A C 1
ATOM 1132 O O . LYS A 1 139 ? -8.019 6.607 21.099 1.00 96.25 139 LYS A O 1
ATOM 1137 N N . ALA A 1 140 ? -10.032 6.834 20.111 1.00 96.12 140 ALA A N 1
ATOM 1138 C CA . ALA A 1 140 ? -9.681 7.905 19.190 1.00 96.12 140 ALA A CA 1
ATOM 1139 C C . ALA A 1 140 ? -10.851 8.886 19.028 1.00 96.12 140 ALA A C 1
ATOM 1141 O O . ALA A 1 140 ? -11.995 8.577 19.359 1.00 96.12 140 ALA A O 1
ATOM 1142 N N . TYR A 1 141 ? -10.551 10.072 18.509 1.00 96.25 141 TYR A N 1
ATOM 1143 C CA . TYR A 1 141 ? -11.537 11.106 18.226 1.00 96.25 141 TYR A CA 1
ATOM 1144 C C . TYR A 1 141 ? -11.598 11.357 16.723 1.00 96.25 141 TYR A C 1
ATOM 1146 O O . TYR A 1 141 ? -10.564 11.550 16.083 1.00 96.25 141 TYR A O 1
ATOM 1154 N N . ASP A 1 142 ? -12.805 11.341 16.169 1.00 95.62 142 ASP A N 1
ATOM 1155 C CA . ASP A 1 142 ? -13.068 11.668 14.774 1.00 95.62 142 ASP A CA 1
ATOM 1156 C C . ASP A 1 142 ? -13.527 13.126 14.669 1.00 95.62 142 ASP A C 1
ATOM 1158 O O . ASP A 1 142 ? -14.642 13.481 15.056 1.00 95.62 142 ASP A O 1
ATOM 1162 N N . SER A 1 143 ? -12.661 13.975 14.118 1.00 95.12 143 SER A N 1
ATOM 1163 C CA . SER A 1 143 ? -12.925 15.402 13.908 1.00 95.12 143 SER A CA 1
ATOM 1164 C C . SER A 1 143 ? -14.033 15.685 12.892 1.00 95.12 143 SER A C 1
ATOM 1166 O O . SER A 1 143 ? -14.646 16.752 12.953 1.00 95.12 143 SER A O 1
ATOM 1168 N N . TYR A 1 144 ? -14.324 14.750 11.981 1.00 94.69 144 TYR A N 1
ATOM 1169 C CA . TYR A 1 144 ? -15.373 14.914 10.979 1.00 94.69 144 TYR A CA 1
ATOM 1170 C C . TYR A 1 144 ? -16.764 14.693 11.573 1.00 94.69 144 TYR A C 1
ATOM 1172 O O . TYR A 1 144 ? -17.651 15.525 11.385 1.00 94.69 144 TYR A O 1
ATOM 1180 N N . THR A 1 145 ? -16.951 13.615 12.339 1.00 93.19 145 THR A N 1
ATOM 1181 C CA . THR A 1 145 ? -18.224 13.350 13.038 1.00 93.19 145 THR A CA 1
ATOM 1182 C C . THR A 1 145 ? -18.325 14.020 14.407 1.00 93.19 145 THR A C 1
ATOM 1184 O O . THR A 1 145 ? -19.409 14.030 14.991 1.00 93.19 145 THR A O 1
ATOM 1187 N N . LYS A 1 146 ? -17.219 14.589 14.904 1.00 94.50 146 LYS A N 1
ATOM 1188 C CA . LYS A 1 146 ? -17.065 15.170 16.246 1.00 94.50 146 LYS A CA 1
ATOM 1189 C C . LYS A 1 146 ? -17.435 14.191 17.362 1.00 94.50 146 LYS A C 1
ATOM 1191 O O . LYS A 1 146 ? -18.095 14.556 18.333 1.00 94.50 146 LYS A O 1
ATOM 1196 N N . LYS A 1 147 ? -17.055 12.924 17.196 1.00 94.88 147 LYS A N 1
ATOM 1197 C CA . LYS A 1 147 ? -17.386 11.840 18.127 1.00 94.88 147 LYS A CA 1
ATOM 1198 C C . LYS A 1 147 ? -16.155 11.025 18.471 1.00 94.88 147 LYS A C 1
ATOM 1200 O O . LYS A 1 147 ? -15.287 10.780 17.632 1.00 94.88 147 LYS A O 1
ATOM 1205 N N . GLU A 1 148 ? -16.125 10.554 19.707 1.00 95.62 148 GLU A N 1
ATOM 1206 C CA . GLU A 1 148 ? -15.199 9.504 20.094 1.00 95.62 148 GLU A CA 1
ATOM 1207 C C . GLU A 1 148 ? -15.605 8.179 19.456 1.00 95.62 148 GLU A C 1
ATOM 1209 O O . GLU A 1 148 ? -16.787 7.871 19.270 1.00 95.62 148 GLU A O 1
ATOM 1214 N N . PHE A 1 149 ? -14.601 7.386 19.115 1.00 95.25 149 PHE A N 1
ATOM 1215 C CA . PHE A 1 149 ? -14.786 6.049 18.594 1.00 95.25 149 PHE A CA 1
ATOM 1216 C C . PHE A 1 149 ? -13.645 5.142 19.032 1.00 95.25 149 PHE A C 1
ATOM 1218 O O . PHE A 1 149 ? -12.615 5.572 19.557 1.00 95.25 149 PHE A O 1
ATOM 1225 N N . ASN A 1 150 ? -13.863 3.852 18.834 1.00 94.94 150 ASN A N 1
ATOM 1226 C CA . ASN A 1 150 ? -12.858 2.842 19.084 1.00 94.94 150 ASN A CA 1
ATOM 1227 C C . ASN A 1 150 ? -12.146 2.585 17.750 1.00 94.94 150 ASN A C 1
ATOM 1229 O O . ASN A 1 150 ? -12.709 1.945 16.867 1.00 94.94 150 ASN A O 1
ATOM 1233 N N . LEU A 1 151 ? -10.942 3.135 17.590 1.00 95.38 151 LEU A N 1
ATOM 1234 C CA . LEU A 1 151 ? -10.084 2.891 16.438 1.00 95.38 151 LEU A CA 1
ATOM 1235 C C . LEU A 1 151 ? -9.732 1.410 16.397 1.00 95.38 151 LEU A C 1
ATOM 1237 O O . LEU A 1 151 ? -9.036 0.909 17.279 1.00 95.38 151 LEU A O 1
ATOM 1241 N N . HIS A 1 152 ? -10.222 0.750 15.359 1.00 95.12 152 HIS A N 1
ATOM 1242 C CA . HIS A 1 152 ? -9.975 -0.647 15.062 1.00 95.12 152 HIS A CA 1
ATOM 1243 C C . HIS A 1 152 ? -9.136 -0.700 13.785 1.00 95.12 152 HIS A C 1
ATOM 1245 O O . HIS A 1 152 ? -9.446 0.021 12.834 1.00 95.12 152 HIS A O 1
ATOM 1251 N N . ALA A 1 153 ? -8.062 -1.489 13.751 1.00 94.62 153 ALA A N 1
ATOM 1252 C CA . ALA A 1 153 ? -7.292 -1.660 12.524 1.00 94.62 153 ALA A CA 1
ATOM 1253 C C . ALA A 1 153 ? -6.846 -3.103 12.314 1.00 94.62 153 ALA A C 1
ATOM 1255 O O . ALA A 1 153 ? -6.535 -3.808 13.270 1.00 94.62 153 ALA A O 1
ATOM 1256 N N . ALA A 1 154 ? -6.791 -3.497 11.047 1.00 92.44 154 ALA A N 1
ATOM 1257 C CA . ALA A 1 154 ? -6.340 -4.801 10.597 1.00 92.44 154 ALA A CA 1
ATOM 1258 C C . ALA A 1 154 ? -5.269 -4.623 9.527 1.00 92.44 154 ALA A C 1
ATOM 1260 O O . ALA A 1 154 ? -5.371 -3.741 8.671 1.00 92.44 154 ALA A O 1
ATOM 1261 N N . TYR A 1 155 ? -4.252 -5.474 9.561 1.00 87.81 155 TYR A N 1
ATOM 1262 C CA . TYR A 1 155 ? -3.334 -5.603 8.441 1.00 87.81 155 TYR A CA 1
ATOM 1263 C C . TYR A 1 155 ? -3.990 -6.452 7.346 1.00 87.81 155 TYR A C 1
ATOM 1265 O O . TYR A 1 155 ? -4.488 -7.542 7.618 1.00 87.81 155 TYR A O 1
ATOM 1273 N N . LEU A 1 156 ? -3.990 -5.936 6.119 1.00 84.69 156 LEU A N 1
ATOM 1274 C CA . LEU A 1 156 ? -4.469 -6.620 4.931 1.00 84.69 156 LEU A CA 1
ATOM 1275 C C . LEU A 1 156 ? -3.261 -7.122 4.140 1.00 84.69 156 LEU A C 1
ATOM 1277 O O . LEU A 1 156 ? -2.531 -6.340 3.528 1.00 84.69 156 LEU A O 1
ATOM 1281 N N . CYS A 1 157 ? -3.070 -8.436 4.134 1.00 67.12 157 CYS A N 1
ATOM 1282 C CA . CYS A 1 157 ? -2.123 -9.057 3.227 1.00 67.12 157 CYS A CA 1
ATOM 1283 C C . CYS A 1 157 ? -2.797 -9.188 1.861 1.00 67.12 157 CYS A C 1
ATOM 1285 O O . CYS A 1 157 ? -3.751 -9.950 1.718 1.00 67.12 157 CYS A O 1
ATOM 1287 N N . LEU A 1 158 ? -2.294 -8.479 0.848 1.00 56.47 158 LEU A N 1
ATOM 1288 C CA . LEU A 1 158 ? -2.665 -8.708 -0.554 1.00 56.47 158 LEU A CA 1
ATOM 1289 C C . LEU A 1 158 ? -2.008 -9.999 -1.077 1.00 56.47 158 LEU A C 1
ATOM 1291 O O . LEU A 1 158 ? -1.450 -10.036 -2.167 1.00 56.47 158 LEU A O 1
ATOM 1295 N N . THR A 1 159 ? -2.016 -11.064 -0.282 1.00 48.34 159 THR A N 1
ATOM 1296 C CA . THR A 1 159 ? -1.778 -12.412 -0.785 1.00 48.34 159 THR A CA 1
ATOM 1297 C C . THR A 1 159 ? -3.138 -12.982 -1.092 1.00 48.34 159 THR A C 1
ATOM 1299 O O . THR A 1 159 ? -3.732 -13.684 -0.276 1.00 48.34 159 THR A O 1
ATOM 1302 N N . ASP A 1 160 ? -3.664 -12.605 -2.249 1.00 43.53 160 ASP A N 1
ATOM 1303 C CA . ASP A 1 160 ? -4.771 -13.355 -2.806 1.00 43.53 160 ASP A CA 1
ATOM 1304 C C . ASP A 1 160 ? -4.292 -14.797 -3.046 1.00 43.53 160 ASP A C 1
ATOM 1306 O O . ASP A 1 160 ? -3.156 -15.025 -3.476 1.00 43.53 160 ASP A O 1
ATOM 1310 N N . GLY A 1 161 ? -5.154 -15.784 -2.803 1.00 50.16 161 GLY A N 1
ATOM 1311 C CA . GLY A 1 161 ? -4.906 -17.171 -3.215 1.00 50.16 161 GLY A CA 1
ATOM 1312 C C . GLY A 1 161 ? -4.809 -17.320 -4.741 1.00 50.16 161 GLY A C 1
ATOM 1313 O O . GLY A 1 161 ? -4.507 -18.400 -5.246 1.00 50.16 161 GLY A O 1
ATOM 1314 N N . THR A 1 162 ? -5.049 -16.229 -5.472 1.00 53.12 162 THR A N 1
ATOM 1315 C CA . THR A 1 162 ? -5.038 -16.119 -6.928 1.00 53.12 162 THR A CA 1
ATOM 1316 C C . THR A 1 162 ? -4.018 -15.098 -7.452 1.00 53.12 162 THR A C 1
ATOM 1318 O O . THR A 1 162 ? -4.187 -14.582 -8.556 1.00 53.12 162 THR A O 1
ATOM 1321 N N . ILE A 1 163 ? -2.916 -14.812 -6.733 1.00 58.94 163 ILE A N 1
ATOM 1322 C CA . ILE A 1 163 ? -1.812 -14.048 -7.346 1.00 58.94 163 ILE A CA 1
ATOM 1323 C C . ILE A 1 163 ? -1.406 -14.755 -8.645 1.00 58.94 163 ILE A C 1
ATOM 1325 O O . ILE A 1 163 ? -1.017 -15.928 -8.644 1.00 58.94 163 ILE A O 1
ATOM 1329 N N . HIS A 1 164 ? -1.500 -14.029 -9.764 1.00 62.06 164 HIS A N 1
ATOM 1330 C CA . HIS A 1 164 ? -1.098 -14.544 -11.063 1.00 62.06 164 HIS A CA 1
ATOM 1331 C C . HIS A 1 164 ? 0.324 -15.096 -10.953 1.00 62.06 164 HIS A C 1
ATOM 1333 O O . HIS A 1 164 ? 1.223 -14.401 -10.481 1.00 62.06 164 HIS A O 1
ATOM 1339 N N . LYS A 1 165 ? 0.541 -16.344 -11.378 1.00 70.44 165 LYS A N 1
ATOM 1340 C CA . LYS A 1 165 ? 1.813 -17.051 -11.143 1.00 70.44 165 LYS A CA 1
ATOM 1341 C C . LYS A 1 165 ? 3.032 -16.271 -11.653 1.00 70.44 165 LYS A C 1
ATOM 1343 O O . LYS A 1 165 ? 4.102 -16.388 -11.067 1.00 70.44 165 LYS A O 1
ATOM 1348 N N . ASP A 1 166 ? 2.861 -15.454 -12.698 1.00 74.06 166 ASP A N 1
ATOM 1349 C CA . ASP A 1 166 ? 3.907 -14.528 -13.151 1.00 74.06 166 ASP A CA 1
ATOM 1350 C C . ASP A 1 166 ? 4.211 -13.433 -12.136 1.00 74.06 166 ASP A C 1
ATOM 1352 O O . ASP A 1 166 ? 5.371 -13.218 -11.830 1.00 74.06 166 ASP A O 1
ATOM 1356 N N . LEU A 1 167 ? 3.197 -12.766 -11.581 1.00 69.62 167 LEU A N 1
ATOM 1357 C CA . LEU A 1 167 ? 3.392 -11.710 -10.582 1.00 69.62 167 LEU A CA 1
ATOM 1358 C C . LEU A 1 167 ? 4.044 -12.264 -9.310 1.00 69.62 167 LEU A C 1
ATOM 1360 O O . LEU A 1 167 ? 4.961 -11.644 -8.774 1.00 69.62 167 LEU A O 1
ATOM 1364 N N . ALA A 1 168 ? 3.637 -13.462 -8.880 1.00 70.56 168 ALA A N 1
ATOM 1365 C CA . ALA A 1 168 ? 4.286 -14.162 -7.774 1.00 70.56 168 ALA A CA 1
ATOM 1366 C C . ALA A 1 168 ? 5.772 -14.412 -8.082 1.00 70.56 168 ALA A C 1
ATOM 1368 O O . ALA A 1 168 ? 6.639 -14.055 -7.289 1.00 70.56 168 ALA A O 1
ATOM 1369 N N . GLN A 1 169 ? 6.082 -14.939 -9.269 1.00 77.31 169 GLN A N 1
ATOM 1370 C CA . GLN A 1 169 ? 7.458 -15.208 -9.687 1.00 77.31 169 GLN A CA 1
ATOM 1371 C C . GLN A 1 169 ? 8.297 -13.931 -9.866 1.00 77.31 169 GLN A C 1
ATOM 1373 O O . GLN A 1 169 ? 9.470 -13.927 -9.501 1.00 77.31 169 GLN A O 1
ATOM 1378 N N . LEU A 1 170 ? 7.712 -12.836 -10.362 1.00 75.19 170 LEU A N 1
ATOM 1379 C CA . LEU A 1 170 ? 8.382 -11.532 -10.450 1.00 75.19 170 LEU A CA 1
ATOM 1380 C C . LEU A 1 170 ? 8.770 -11.007 -9.061 1.00 75.19 170 LEU A C 1
ATOM 1382 O O . LEU A 1 170 ? 9.839 -10.420 -8.910 1.00 75.19 170 LEU A O 1
ATOM 1386 N N . SER A 1 171 ? 7.941 -11.252 -8.042 1.00 68.12 171 SER A N 1
ATOM 1387 C CA . SER A 1 171 ? 8.187 -10.768 -6.679 1.00 68.12 171 SER A CA 1
ATOM 1388 C C . SER A 1 171 ? 9.359 -11.456 -5.964 1.00 68.12 171 SER A C 1
ATOM 1390 O O . SER A 1 171 ? 9.881 -10.918 -4.993 1.00 68.12 171 SER A O 1
ATOM 1392 N N . HIS A 1 172 ? 9.816 -12.619 -6.445 1.00 73.75 172 HIS A N 1
ATOM 1393 C CA . HIS A 1 172 ? 10.918 -13.360 -5.822 1.00 73.75 172 HIS A CA 1
ATOM 1394 C C . HIS A 1 172 ? 12.288 -12.674 -5.966 1.00 73.75 172 HIS A C 1
ATOM 1396 O O . HIS A 1 172 ? 13.236 -13.072 -5.292 1.00 73.75 172 HIS A O 1
ATOM 1402 N N . GLY A 1 173 ? 12.433 -11.682 -6.855 1.00 61.69 173 GLY A N 1
ATOM 1403 C CA . GLY A 1 173 ? 13.642 -10.852 -6.963 1.00 61.69 173 GLY A CA 1
ATOM 1404 C C . GLY A 1 173 ? 14.913 -11.555 -7.471 1.00 61.69 173 GLY A C 1
ATOM 1405 O O . GLY A 1 173 ? 15.931 -10.897 -7.684 1.00 61.69 173 GLY A O 1
ATOM 1406 N N . LEU A 1 174 ? 14.882 -12.869 -7.717 1.00 72.19 174 LEU A N 1
ATOM 1407 C CA . LEU A 1 174 ? 15.987 -13.621 -8.316 1.00 72.19 174 LEU A CA 1
ATOM 1408 C C . LEU A 1 174 ? 15.976 -13.448 -9.836 1.00 72.19 174 LEU A C 1
ATOM 1410 O O . LEU A 1 174 ? 15.235 -14.124 -10.553 1.00 72.19 174 LEU A O 1
ATOM 1414 N N . VAL A 1 175 ? 16.807 -12.525 -10.324 1.00 83.81 175 VAL A N 1
ATOM 1415 C CA . VAL A 1 175 ? 16.810 -12.116 -11.732 1.00 83.81 175 VAL A CA 1
ATOM 1416 C C . VAL A 1 175 ? 18.205 -12.197 -12.341 1.00 83.81 175 VAL A C 1
ATOM 1418 O O . VAL A 1 175 ? 19.182 -11.707 -11.776 1.00 83.81 175 VAL A O 1
ATOM 1421 N N . LYS A 1 176 ? 18.300 -12.770 -13.544 1.00 85.75 176 LYS A N 1
ATOM 1422 C CA . LYS A 1 176 ? 19.495 -12.708 -14.397 1.00 85.75 176 LYS A CA 1
ATOM 1423 C C . LYS A 1 176 ? 19.257 -11.706 -15.518 1.00 85.75 176 LYS A C 1
ATOM 1425 O O . LYS A 1 176 ? 18.352 -11.892 -16.326 1.00 85.75 176 LYS A O 1
ATOM 1430 N N . ALA A 1 177 ? 20.080 -10.665 -15.586 1.00 88.50 177 ALA A N 1
ATOM 1431 C CA . ALA A 1 177 ? 20.036 -9.677 -16.660 1.00 88.50 177 ALA A CA 1
ATOM 1432 C C . ALA A 1 177 ? 21.092 -9.986 -17.731 1.00 88.50 177 ALA A C 1
ATOM 1434 O O . ALA A 1 177 ? 22.239 -10.308 -17.411 1.00 88.50 177 ALA A O 1
ATOM 1435 N N . ARG A 1 178 ? 20.724 -9.876 -19.010 1.00 89.00 178 ARG A N 1
ATOM 1436 C CA . ARG A 1 178 ? 21.641 -10.014 -20.151 1.00 89.00 178 ARG A CA 1
ATOM 1437 C C . ARG A 1 178 ? 21.389 -8.922 -21.179 1.00 89.00 178 ARG A C 1
ATOM 1439 O O . ARG A 1 178 ? 20.244 -8.691 -21.560 1.00 89.00 178 ARG A O 1
ATOM 1446 N N . ASN A 1 179 ? 22.468 -8.321 -21.668 1.00 91.06 179 ASN A N 1
ATOM 1447 C CA . ASN A 1 179 ? 22.414 -7.317 -22.727 1.00 91.06 179 ASN A CA 1
ATOM 1448 C C . ASN A 1 179 ? 22.565 -7.961 -24.106 1.00 91.06 179 ASN A C 1
ATOM 1450 O O . ASN A 1 179 ? 23.377 -8.870 -24.294 1.00 91.06 179 ASN A O 1
ATOM 1454 N N . TYR A 1 180 ? 21.822 -7.446 -25.081 1.00 88.62 180 TYR A N 1
ATOM 1455 C CA . TYR A 1 180 ? 21.843 -7.903 -26.464 1.00 88.62 180 TYR A CA 1
ATOM 1456 C C . TYR A 1 180 ? 21.999 -6.726 -27.425 1.00 88.62 180 TYR A C 1
ATOM 1458 O O . TYR A 1 180 ? 21.422 -5.660 -27.250 1.00 88.62 180 TYR A O 1
ATOM 1466 N N . ASN A 1 181 ? 22.745 -6.956 -28.505 1.00 87.00 181 ASN A N 1
ATOM 1467 C CA . ASN A 1 181 ? 22.831 -6.011 -29.624 1.00 87.00 181 ASN A CA 1
ATOM 1468 C C . ASN A 1 181 ? 21.785 -6.296 -30.716 1.00 87.00 181 ASN A C 1
ATOM 1470 O O . ASN A 1 181 ? 21.621 -5.515 -31.652 1.00 87.00 181 ASN A O 1
ATOM 1474 N N . ARG A 1 182 ? 21.122 -7.453 -30.633 1.00 88.50 182 ARG A N 1
ATOM 1475 C CA . ARG A 1 182 ? 20.106 -7.926 -31.570 1.00 88.50 182 ARG A CA 1
ATOM 1476 C C . ARG A 1 182 ? 19.092 -8.768 -30.813 1.00 88.50 182 ARG A C 1
ATOM 1478 O O . ARG A 1 182 ? 19.504 -9.622 -30.031 1.00 88.50 182 ARG A O 1
ATOM 1485 N N . TYR A 1 183 ? 17.811 -8.571 -31.090 1.00 88.06 183 TYR A N 1
ATOM 1486 C CA . TYR A 1 183 ? 16.750 -9.364 -30.482 1.00 88.06 183 TYR A CA 1
ATOM 1487 C C . TYR A 1 183 ? 15.612 -9.599 -31.470 1.00 88.06 183 TYR A C 1
ATOM 1489 O O . TYR A 1 183 ? 15.190 -8.670 -32.158 1.00 88.06 183 TYR A O 1
ATOM 1497 N N . ASP A 1 184 ? 15.141 -10.843 -31.538 1.00 87.94 184 ASP A N 1
ATOM 1498 C CA . ASP A 1 184 ? 14.034 -11.244 -32.402 1.00 87.94 184 ASP A CA 1
ATOM 1499 C C . ASP A 1 184 ? 12.775 -11.403 -31.536 1.00 87.94 184 ASP A C 1
ATOM 1501 O O . ASP A 1 184 ? 12.765 -12.197 -30.595 1.00 87.94 184 ASP A O 1
ATOM 1505 N N . VAL A 1 185 ? 11.719 -10.642 -31.829 1.00 82.06 185 VAL A N 1
ATOM 1506 C CA . VAL A 1 185 ? 10.429 -10.718 -31.123 1.00 82.06 185 VAL A CA 1
ATOM 1507 C C . VAL A 1 185 ? 9.282 -10.507 -32.106 1.00 82.06 185 VAL A C 1
ATOM 1509 O O . VAL A 1 185 ? 9.344 -9.636 -32.969 1.00 82.06 185 VAL A O 1
ATOM 1512 N N . SER A 1 186 ? 8.246 -11.344 -32.010 1.00 78.62 186 SER A N 1
ATOM 1513 C CA . SER A 1 186 ? 7.043 -11.278 -32.860 1.00 78.62 186 SER A CA 1
ATOM 1514 C C . SER A 1 186 ? 7.325 -11.254 -34.373 1.00 78.62 186 SER A C 1
ATOM 1516 O O . SER A 1 186 ? 6.612 -10.606 -35.129 1.00 78.62 186 SER A O 1
ATOM 1518 N N . GLY A 1 187 ? 8.383 -11.940 -34.822 1.00 81.12 187 GLY A N 1
ATOM 1519 C CA . GLY A 1 187 ? 8.793 -11.979 -36.234 1.00 81.12 187 GLY A CA 1
ATOM 1520 C C . GLY A 1 187 ? 9.658 -10.797 -36.692 1.00 81.12 187 GLY A C 1
ATOM 1521 O O . GLY A 1 187 ? 10.158 -10.815 -37.815 1.00 81.12 187 GLY A O 1
ATOM 1522 N N . PHE A 1 188 ? 9.903 -9.811 -35.826 1.00 82.00 188 PHE A N 1
ATOM 1523 C CA . PHE A 1 188 ? 10.744 -8.651 -36.114 1.00 82.00 188 PHE A CA 1
ATOM 1524 C C . PHE A 1 188 ? 12.119 -8.787 -35.465 1.00 82.00 188 PHE A C 1
ATOM 1526 O O . PHE A 1 188 ? 12.249 -9.222 -34.321 1.00 82.00 188 PHE A O 1
ATOM 1533 N N . ARG A 1 189 ? 13.157 -8.382 -36.204 1.00 86.06 189 ARG A N 1
ATOM 1534 C CA . ARG A 1 189 ? 14.547 -8.360 -35.740 1.00 86.06 189 ARG A CA 1
ATOM 1535 C C . ARG A 1 189 ? 14.978 -6.934 -35.448 1.00 86.06 189 ARG A C 1
ATOM 1537 O O . ARG A 1 189 ? 15.258 -6.177 -36.381 1.00 86.06 189 ARG A O 1
ATOM 1544 N N . PHE A 1 190 ? 15.112 -6.627 -34.167 1.00 87.81 190 PHE A N 1
ATOM 1545 C CA . PHE A 1 190 ? 15.601 -5.349 -33.668 1.00 87.81 190 PHE A CA 1
ATOM 1546 C C . PHE A 1 190 ? 17.116 -5.373 -33.522 1.00 87.81 190 PHE A C 1
ATOM 1548 O O . PHE A 1 190 ? 17.717 -6.415 -33.226 1.00 87.81 190 PHE A O 1
ATOM 1555 N N . ARG A 1 191 ? 17.751 -4.224 -33.745 1.00 88.38 191 ARG A N 1
ATOM 1556 C CA . ARG A 1 191 ? 19.201 -4.055 -33.616 1.00 88.38 191 ARG A CA 1
ATOM 1557 C C . ARG A 1 191 ? 19.501 -2.750 -32.911 1.00 88.38 191 ARG A C 1
ATOM 1559 O O . ARG A 1 191 ? 18.856 -1.746 -33.168 1.00 88.38 191 ARG A O 1
ATOM 1566 N N . THR A 1 192 ? 20.503 -2.754 -32.045 1.00 89.31 192 THR A N 1
ATOM 1567 C CA . THR A 1 192 ? 20.940 -1.513 -31.407 1.00 89.31 192 THR A CA 1
ATOM 1568 C C . THR A 1 192 ? 21.606 -0.601 -32.434 1.00 89.31 192 THR A C 1
ATOM 1570 O O . THR A 1 192 ? 22.342 -1.065 -33.309 1.00 89.31 192 THR A O 1
ATOM 1573 N N . ALA A 1 193 ? 21.421 0.710 -32.296 1.00 87.12 193 ALA A N 1
ATOM 1574 C CA . ALA A 1 193 ? 22.037 1.713 -33.162 1.00 87.12 193 ALA A CA 1
ATOM 1575 C C . ALA A 1 193 ? 23.568 1.566 -33.213 1.00 87.12 193 ALA A C 1
ATOM 1577 O O . ALA A 1 193 ? 24.196 1.773 -34.251 1.00 87.12 193 ALA A O 1
ATOM 1578 N N . LYS A 1 194 ? 24.185 1.133 -32.104 1.00 87.00 194 LYS A N 1
ATOM 1579 C CA . LYS A 1 194 ? 25.617 0.810 -32.041 1.00 87.00 194 LYS A CA 1
ATOM 1580 C C . LYS A 1 194 ? 26.011 -0.316 -33.005 1.00 87.00 194 LYS A C 1
ATOM 1582 O O . LYS A 1 194 ? 27.049 -0.216 -33.655 1.00 87.00 194 LYS A O 1
ATOM 1587 N N . LEU A 1 195 ? 25.207 -1.377 -33.095 1.00 84.56 195 LEU A N 1
ATOM 1588 C CA . LEU A 1 195 ? 25.456 -2.496 -34.008 1.00 84.56 195 LEU A CA 1
ATOM 1589 C C . LEU A 1 195 ? 25.233 -2.103 -35.471 1.00 84.56 195 LEU A C 1
ATOM 1591 O O . LEU A 1 195 ? 25.876 -2.652 -36.360 1.00 84.56 195 LEU A O 1
ATOM 1595 N N . GLU A 1 196 ? 24.319 -1.181 -35.740 1.00 84.62 196 GLU A N 1
ATOM 1596 C CA . GLU A 1 196 ? 24.053 -0.737 -37.110 1.00 84.62 196 GLU A CA 1
ATOM 1597 C C . GLU A 1 196 ? 25.137 0.203 -37.623 1.00 84.62 196 GLU A C 1
ATOM 1599 O O . GLU A 1 196 ? 25.605 0.036 -38.747 1.00 84.62 196 GLU A O 1
ATOM 1604 N N . LYS A 1 197 ? 25.659 1.086 -36.763 1.00 84.62 197 LYS A N 1
ATOM 1605 C CA . LYS A 1 197 ? 26.826 1.923 -37.084 1.00 84.62 197 LYS A CA 1
ATOM 1606 C C . LYS A 1 197 ? 28.068 1.110 -37.454 1.00 84.62 197 LYS A C 1
ATOM 1608 O O . LYS A 1 197 ? 28.859 1.560 -38.276 1.00 84.62 197 LYS A O 1
ATOM 1613 N N . SER A 1 198 ? 28.248 -0.087 -36.890 1.00 84.81 198 SER A N 1
ATOM 1614 C CA . SER A 1 198 ? 29.365 -0.968 -37.259 1.00 84.81 198 SER A CA 1
ATOM 1615 C C . SER A 1 198 ? 29.133 -1.753 -38.557 1.00 84.81 198 SER A C 1
ATOM 1617 O O . SER A 1 198 ? 30.011 -2.506 -38.980 1.00 84.81 198 SER A O 1
ATOM 1619 N N . ARG A 1 199 ? 27.974 -1.589 -39.214 1.00 81.56 199 ARG A N 1
ATOM 1620 C CA . ARG A 1 199 ? 27.594 -2.293 -40.449 1.00 81.56 199 ARG A CA 1
ATOM 1621 C C . ARG A 1 199 ? 27.067 -1.317 -41.515 1.00 81.56 199 ARG A C 1
ATOM 1623 O O . ARG A 1 199 ? 25.893 -1.395 -41.872 1.00 81.56 199 ARG A O 1
ATOM 1630 N N . PRO A 1 200 ? 27.929 -0.462 -42.091 1.00 73.81 200 PRO A N 1
ATOM 1631 C CA . PRO A 1 200 ? 27.515 0.577 -43.043 1.00 73.81 200 PRO A CA 1
ATOM 1632 C C . PRO A 1 200 ? 26.906 0.033 -44.348 1.00 73.81 200 PRO A C 1
ATOM 1634 O O . PRO A 1 200 ? 26.200 0.757 -45.036 1.00 73.81 200 PRO A O 1
ATOM 1637 N N . PHE A 1 201 ? 27.144 -1.241 -44.680 1.00 79.00 201 PHE A N 1
ATOM 1638 C CA . PHE A 1 201 ? 26.605 -1.906 -45.876 1.00 79.00 201 PHE A CA 1
ATOM 1639 C C . PHE A 1 201 ? 25.375 -2.786 -45.592 1.00 79.00 201 PHE A C 1
ATOM 1641 O O . PHE A 1 201 ? 25.030 -3.656 -46.391 1.00 79.00 201 PHE A O 1
ATOM 1648 N N . ALA A 1 202 ? 24.745 -2.653 -44.421 1.00 72.75 202 ALA A N 1
ATOM 1649 C CA . ALA A 1 202 ? 23.538 -3.411 -44.119 1.00 72.75 202 ALA A CA 1
ATOM 1650 C C . ALA A 1 202 ? 22.366 -2.922 -44.986 1.00 72.75 202 ALA A C 1
ATOM 1652 O O . ALA A 1 202 ? 22.026 -1.747 -44.966 1.00 72.75 202 ALA A O 1
ATOM 1653 N N . ALA A 1 203 ? 21.711 -3.845 -45.695 1.00 65.75 203 ALA A N 1
ATOM 1654 C CA . ALA A 1 203 ? 20.573 -3.531 -46.565 1.00 65.75 203 ALA A CA 1
ATOM 1655 C C . ALA A 1 203 ? 19.314 -3.052 -45.815 1.00 65.75 203 ALA A C 1
ATOM 1657 O O . ALA A 1 203 ? 18.402 -2.521 -46.436 1.00 65.75 203 ALA A O 1
ATOM 1658 N N . ILE A 1 204 ? 19.236 -3.287 -44.499 1.00 66.88 204 ILE A N 1
ATOM 1659 C CA . ILE A 1 204 ? 18.084 -2.940 -43.659 1.00 66.88 204 ILE A CA 1
ATOM 1660 C C . ILE A 1 204 ? 18.595 -2.451 -42.298 1.00 66.88 204 ILE A C 1
ATOM 1662 O O . ILE A 1 204 ? 19.440 -3.119 -41.678 1.00 66.88 204 ILE A O 1
ATOM 1666 N N . VAL A 1 205 ? 18.047 -1.314 -41.868 1.00 71.19 205 VAL A N 1
ATOM 1667 C CA . VAL A 1 205 ? 18.284 -0.607 -40.602 1.00 71.19 205 VAL A CA 1
ATOM 1668 C C . VAL A 1 205 ? 16.994 -0.707 -39.779 1.00 71.19 205 VAL A C 1
ATOM 1670 O O . VAL A 1 205 ? 15.949 -0.260 -40.231 1.00 71.19 205 VAL A O 1
ATOM 1673 N N . ASN A 1 206 ? 17.065 -1.335 -38.605 1.00 74.38 206 ASN A N 1
ATOM 1674 C CA . ASN A 1 206 ? 15.951 -1.615 -37.690 1.00 74.38 206 ASN A CA 1
ATOM 1675 C C . ASN A 1 206 ? 16.306 -1.206 -36.245 1.00 74.38 206 ASN A C 1
ATOM 1677 O O . ASN A 1 206 ? 15.988 -1.925 -35.288 1.00 74.38 206 ASN A O 1
ATOM 1681 N N . SER A 1 207 ? 17.042 -0.106 -36.077 1.00 81.75 207 SER A N 1
ATOM 1682 C CA . SER A 1 207 ? 17.267 0.510 -34.763 1.00 81.75 207 SER A CA 1
ATOM 1683 C C . SER A 1 207 ? 16.188 1.509 -34.371 1.00 81.75 207 SER A C 1
ATOM 1685 O O . SER A 1 207 ? 16.154 1.927 -33.220 1.00 81.75 207 SER A O 1
ATOM 1687 N N . GLU A 1 208 ? 15.284 1.864 -35.277 1.00 84.38 208 GLU A N 1
ATOM 1688 C CA . GLU A 1 208 ? 14.165 2.753 -34.987 1.00 84.38 208 GLU A CA 1
ATOM 1689 C C . GLU A 1 208 ? 12.954 1.950 -34.507 1.00 84.38 208 GLU A C 1
ATOM 1691 O O . GLU A 1 208 ? 12.600 0.910 -35.064 1.00 84.38 208 GLU A O 1
ATOM 1696 N N . ILE A 1 209 ? 12.335 2.427 -33.432 1.00 85.12 209 ILE A N 1
ATOM 1697 C CA . ILE A 1 209 ? 11.160 1.832 -32.803 1.00 85.12 209 ILE A CA 1
ATOM 1698 C C . ILE A 1 209 ? 10.056 2.876 -32.783 1.00 85.12 209 ILE A C 1
ATOM 1700 O O . ILE A 1 209 ? 10.288 4.039 -32.457 1.00 85.12 209 ILE A O 1
ATOM 1704 N N . MET A 1 210 ? 8.840 2.430 -33.076 1.00 85.56 210 MET A N 1
ATOM 1705 C CA . MET A 1 210 ? 7.624 3.207 -32.902 1.00 85.56 210 MET A CA 1
ATOM 1706 C C . MET A 1 210 ? 6.741 2.522 -31.859 1.00 85.56 210 MET A C 1
ATOM 1708 O O . MET A 1 210 ? 6.528 1.311 -31.914 1.00 85.56 210 MET A O 1
ATOM 1712 N N . THR A 1 211 ? 6.197 3.307 -30.936 1.00 83.69 211 THR A N 1
ATOM 1713 C CA . THR A 1 211 ? 5.123 2.886 -30.031 1.00 83.69 211 THR A CA 1
ATOM 1714 C C . THR A 1 211 ? 4.000 3.916 -30.044 1.00 83.69 211 THR A C 1
ATOM 1716 O O . THR A 1 211 ? 4.199 5.058 -30.454 1.00 83.69 211 THR A O 1
ATOM 1719 N N . THR A 1 212 ? 2.808 3.525 -29.614 1.00 86.25 212 THR A N 1
ATOM 1720 C CA . THR A 1 212 ? 1.635 4.401 -29.548 1.00 86.25 212 THR A CA 1
ATOM 1721 C C . THR A 1 212 ? 1.135 4.510 -28.120 1.00 86.25 212 THR A C 1
ATOM 1723 O O . THR A 1 212 ? 1.020 3.492 -27.438 1.00 86.25 212 THR A O 1
ATOM 1726 N N . ALA A 1 213 ? 0.793 5.717 -27.684 1.00 81.12 213 ALA A N 1
ATOM 1727 C CA . ALA A 1 213 ? 0.151 5.958 -26.396 1.00 81.12 213 ALA A CA 1
ATOM 1728 C C . ALA A 1 213 ? -0.941 7.023 -26.535 1.00 81.12 213 ALA A C 1
ATOM 1730 O O . ALA A 1 213 ? -0.908 7.824 -27.467 1.00 81.12 213 ALA A O 1
ATOM 1731 N N . TYR A 1 214 ? -1.906 7.020 -25.617 1.00 78.50 214 TYR A N 1
ATOM 1732 C CA . TYR A 1 214 ? -2.941 8.050 -25.548 1.00 78.50 214 TYR A CA 1
ATOM 1733 C C . TYR A 1 214 ? -2.470 9.209 -24.669 1.00 78.50 214 TYR A C 1
ATOM 1735 O O . TYR A 1 214 ? -1.906 8.980 -23.596 1.00 78.50 214 TYR A O 1
ATOM 1743 N N . ASP A 1 215 ? -2.682 10.443 -25.125 1.00 77.75 215 ASP A N 1
ATOM 1744 C CA . ASP A 1 215 ? -2.433 11.635 -24.313 1.00 77.75 215 ASP A CA 1
ATOM 1745 C C . ASP A 1 215 ? -3.559 11.875 -23.283 1.00 77.75 215 ASP A C 1
ATOM 1747 O O . ASP A 1 215 ? -4.551 11.146 -23.218 1.00 77.75 215 ASP A O 1
ATOM 1751 N N . ALA A 1 216 ? -3.416 12.919 -22.459 1.00 76.06 216 ALA A N 1
ATOM 1752 C CA . ALA A 1 216 ? -4.418 13.295 -21.455 1.00 76.06 216 ALA A CA 1
ATOM 1753 C C . ALA A 1 216 ? -5.784 13.705 -22.049 1.00 76.06 216 ALA A C 1
ATOM 1755 O O . ALA A 1 216 ? -6.752 13.834 -21.304 1.00 76.06 216 ALA A O 1
ATOM 1756 N N . ASN A 1 217 ? -5.853 13.917 -23.365 1.00 81.62 217 ASN A N 1
ATOM 1757 C CA . ASN A 1 217 ? -7.055 14.272 -24.111 1.00 81.62 217 ASN A CA 1
ATOM 1758 C C . ASN A 1 217 ? -7.575 13.091 -24.957 1.00 81.62 217 ASN A C 1
ATOM 1760 O O . ASN A 1 217 ? -8.380 13.311 -25.858 1.00 81.62 217 ASN A O 1
ATOM 1764 N N . GLU A 1 218 ? -7.103 11.865 -24.695 1.00 81.19 218 GLU A N 1
ATOM 1765 C CA . GLU A 1 218 ? -7.454 10.636 -25.422 1.00 81.19 218 GLU A CA 1
ATOM 1766 C C . GLU A 1 218 ? -7.060 10.628 -26.912 1.00 81.19 218 GLU A C 1
ATOM 1768 O O . GLU A 1 218 ? -7.541 9.801 -27.689 1.00 81.19 218 GLU A O 1
ATOM 1773 N N . ASN A 1 219 ? -6.131 11.489 -27.334 1.00 82.81 219 ASN A N 1
ATOM 1774 C CA . ASN A 1 219 ? -5.595 11.432 -28.690 1.00 82.81 219 ASN A CA 1
ATOM 1775 C C . ASN A 1 219 ? -4.515 10.358 -28.788 1.00 82.81 219 ASN A C 1
ATOM 1777 O O . ASN A 1 219 ? -3.627 10.269 -27.938 1.00 82.81 219 ASN A O 1
ATOM 1781 N N . LEU A 1 220 ? -4.551 9.577 -29.866 1.00 82.19 220 LEU A N 1
ATOM 1782 C CA . LEU A 1 220 ? -3.498 8.618 -30.177 1.00 82.19 220 LEU A CA 1
ATOM 1783 C C . LEU A 1 220 ? -2.238 9.360 -30.642 1.00 82.19 220 LEU A C 1
ATOM 1785 O O . LEU A 1 220 ? -2.247 10.040 -31.668 1.00 82.19 220 LEU A O 1
ATOM 1789 N N . VAL A 1 221 ? -1.144 9.195 -29.905 1.00 84.94 221 VAL A N 1
ATOM 1790 C CA . VAL A 1 221 ? 0.154 9.806 -30.194 1.00 84.94 221 VAL A CA 1
ATOM 1791 C C . VAL A 1 221 ? 1.174 8.724 -30.532 1.00 84.94 221 VAL A C 1
ATOM 1793 O O . VAL A 1 221 ? 1.326 7.730 -29.817 1.00 84.94 221 VAL A O 1
ATOM 1796 N N . HIS A 1 222 ? 1.902 8.935 -31.628 1.00 85.62 222 HIS A N 1
ATOM 1797 C CA . HIS A 1 222 ? 3.003 8.076 -32.055 1.00 85.62 222 HIS A CA 1
ATOM 1798 C C . HIS A 1 222 ? 4.323 8.580 -31.469 1.00 85.62 222 HIS A C 1
ATOM 1800 O O . HIS A 1 222 ? 4.726 9.718 -31.704 1.00 85.62 222 HIS A O 1
ATOM 1806 N N . TYR A 1 223 ? 5.013 7.713 -30.738 1.00 84.44 223 TYR A N 1
ATOM 1807 C CA . TYR A 1 223 ? 6.336 7.959 -30.185 1.00 84.44 223 TYR A CA 1
ATOM 1808 C C . TYR A 1 223 ? 7.372 7.193 -30.984 1.00 84.44 223 TYR A C 1
ATOM 1810 O O . TYR A 1 223 ? 7.221 5.996 -31.225 1.00 84.44 223 TYR A O 1
ATOM 1818 N N . TYR A 1 224 ? 8.447 7.886 -31.338 1.00 86.88 224 TYR A N 1
ATOM 1819 C CA . TYR A 1 224 ? 9.555 7.329 -32.096 1.00 86.88 224 TYR A CA 1
ATOM 1820 C C . TYR A 1 224 ? 10.818 7.384 -31.251 1.00 86.88 224 TYR A C 1
ATOM 1822 O O . TYR A 1 224 ? 11.095 8.388 -30.584 1.00 86.88 224 TYR A O 1
ATOM 1830 N N . GLY A 1 225 ? 11.574 6.295 -31.267 1.00 87.81 225 GLY A N 1
ATOM 1831 C CA . GLY A 1 225 ? 12.793 6.156 -30.493 1.00 87.81 225 GLY A CA 1
ATOM 1832 C C . GLY A 1 225 ? 13.871 5.404 -31.253 1.00 87.81 225 GLY A C 1
ATOM 1833 O O . GLY A 1 225 ? 13.586 4.582 -32.119 1.00 87.81 225 GLY A O 1
ATOM 1834 N N . VAL A 1 226 ? 15.125 5.684 -30.910 1.00 88.50 226 VAL A N 1
ATOM 1835 C CA . VAL A 1 226 ? 16.286 4.964 -31.443 1.00 88.50 226 VAL A CA 1
ATOM 1836 C C . VAL A 1 226 ? 16.816 4.020 -30.371 1.00 88.50 226 VAL A C 1
ATOM 1838 O O . VAL A 1 226 ? 17.224 4.459 -29.295 1.00 88.50 226 VAL A O 1
ATOM 1841 N N . LEU A 1 227 ? 16.834 2.727 -30.681 1.00 89.75 227 LEU A N 1
ATOM 1842 C CA . LEU A 1 227 ? 17.236 1.637 -29.803 1.00 89.75 227 LEU A CA 1
ATOM 1843 C C . LEU A 1 227 ? 18.726 1.708 -29.473 1.00 89.75 227 LEU A C 1
ATOM 1845 O O . LEU A 1 227 ? 19.582 1.483 -30.332 1.00 89.75 227 LEU A O 1
ATOM 1849 N N . GLN A 1 228 ? 19.047 1.952 -28.209 1.00 89.38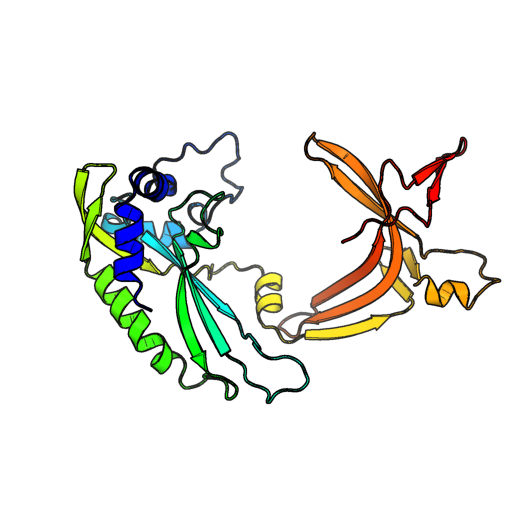 228 GLN A N 1
ATOM 1850 C CA . GLN A 1 228 ? 20.424 1.998 -27.725 1.00 89.38 228 GLN A CA 1
ATOM 1851 C C . GLN A 1 228 ? 20.866 0.652 -27.159 1.00 89.38 228 GLN A C 1
ATOM 1853 O O . GLN A 1 228 ? 21.967 0.185 -27.466 1.00 89.38 228 GLN A O 1
ATOM 1858 N N . ASN A 1 229 ? 20.005 0.004 -26.376 1.00 89.88 229 ASN A N 1
ATOM 1859 C CA . ASN A 1 229 ? 20.336 -1.225 -25.669 1.00 89.88 229 ASN A CA 1
ATOM 1860 C C . ASN A 1 229 ? 19.106 -2.130 -25.511 1.00 89.88 229 ASN A C 1
ATOM 1862 O O . ASN A 1 229 ? 17.968 -1.666 -25.478 1.00 89.88 229 ASN A O 1
ATOM 1866 N N . ILE A 1 230 ? 19.341 -3.439 -25.429 1.00 91.44 230 ILE A N 1
ATOM 1867 C CA . ILE A 1 230 ? 18.295 -4.441 -25.216 1.00 91.44 230 ILE A CA 1
ATOM 1868 C C . ILE A 1 230 ? 18.676 -5.257 -23.992 1.00 91.44 230 ILE A C 1
ATOM 1870 O O . ILE A 1 230 ? 19.685 -5.963 -24.018 1.00 91.44 230 ILE A O 1
ATOM 1874 N N . VAL A 1 231 ? 17.856 -5.205 -22.946 1.00 90.75 231 VAL A N 1
ATOM 1875 C CA . VAL A 1 231 ? 18.099 -5.924 -21.692 1.00 90.75 231 VAL A CA 1
ATOM 1876 C C . VAL A 1 231 ? 17.034 -6.992 -21.509 1.00 90.75 231 VAL A C 1
ATOM 1878 O O . VAL A 1 231 ? 15.850 -6.687 -21.416 1.00 90.75 231 VAL A O 1
ATOM 1881 N N . LYS A 1 232 ? 17.439 -8.259 -21.443 1.00 91.12 232 LYS A N 1
ATOM 1882 C CA . LYS A 1 232 ? 16.552 -9.365 -21.070 1.00 91.12 232 LYS A CA 1
ATOM 1883 C C . LYS A 1 232 ? 16.761 -9.699 -19.603 1.00 91.12 232 LYS A C 1
ATOM 1885 O O . LYS A 1 232 ? 17.879 -10.033 -19.211 1.00 91.12 232 LYS A O 1
ATOM 1890 N N . TYR A 1 233 ? 15.684 -9.675 -18.836 1.00 88.31 233 TYR A N 1
ATOM 1891 C CA . TYR A 1 233 ? 15.623 -10.188 -17.477 1.00 88.31 233 TYR A CA 1
ATOM 1892 C C . TYR A 1 233 ? 14.974 -11.566 -17.492 1.00 88.31 233 TYR A C 1
ATOM 1894 O O . TYR A 1 233 ? 13.873 -11.734 -18.011 1.00 88.31 233 TYR A O 1
ATOM 1902 N N . GLU A 1 234 ? 15.663 -12.554 -16.942 1.00 87.94 234 GLU A N 1
ATOM 1903 C CA . GLU A 1 234 ? 15.164 -13.911 -16.735 1.00 87.94 234 GLU A CA 1
ATOM 1904 C C . GLU A 1 234 ? 14.917 -14.103 -15.239 1.00 87.94 234 GLU A C 1
ATOM 1906 O O . GLU A 1 234 ? 15.835 -13.928 -14.436 1.00 87.94 234 GLU A O 1
ATOM 1911 N N . PHE A 1 235 ? 13.677 -14.424 -14.879 1.00 83.94 235 PHE A N 1
ATOM 1912 C CA . PHE A 1 235 ? 13.231 -14.566 -13.496 1.00 83.94 235 PHE A CA 1
ATOM 1913 C C . PHE A 1 235 ? 13.227 -16.042 -13.115 1.00 83.94 235 PHE A C 1
ATOM 1915 O O . PHE A 1 235 ? 12.573 -16.849 -13.781 1.00 83.94 235 PHE A O 1
ATOM 1922 N N . ASP A 1 236 ? 13.931 -16.395 -12.042 1.00 77.56 236 ASP A N 1
ATOM 1923 C CA . ASP A 1 236 ? 13.953 -17.770 -11.538 1.00 77.56 236 ASP A CA 1
ATOM 1924 C C . ASP A 1 236 ? 12.601 -18.136 -10.906 1.00 77.56 236 ASP A C 1
ATOM 1926 O O . ASP A 1 236 ? 11.981 -17.334 -10.204 1.00 77.56 236 ASP A O 1
ATOM 1930 N N . GLY A 1 237 ? 12.120 -19.356 -11.150 1.00 78.69 237 GLY A N 1
ATOM 1931 C CA . GLY A 1 237 ? 10.869 -19.826 -10.560 1.00 78.69 237 GLY A CA 1
ATOM 1932 C C . GLY A 1 237 ? 10.259 -21.041 -11.247 1.00 78.69 237 GLY A C 1
ATOM 1933 O O . GLY A 1 237 ? 10.918 -21.775 -11.977 1.00 78.69 237 GLY A O 1
ATOM 1934 N N . SER A 1 238 ? 8.972 -21.266 -10.970 1.00 78.31 238 SER A N 1
ATOM 1935 C CA . SER A 1 238 ? 8.242 -22.484 -11.361 1.00 78.31 238 SER A CA 1
ATOM 1936 C C . SER A 1 238 ? 8.056 -22.671 -12.870 1.00 78.31 238 SER A C 1
ATOM 1938 O O . SER A 1 238 ? 7.758 -23.776 -13.320 1.00 78.31 238 SER A O 1
ATOM 1940 N N . LYS A 1 239 ? 8.213 -21.603 -13.657 1.00 83.31 239 LYS A N 1
ATOM 1941 C CA . LYS A 1 239 ? 8.099 -21.624 -15.116 1.00 83.31 239 LYS A CA 1
ATOM 1942 C C . LYS A 1 239 ? 9.118 -20.677 -15.750 1.00 83.31 239 LYS A C 1
ATOM 1944 O O . LYS A 1 239 ? 9.576 -19.752 -15.084 1.00 83.31 239 LYS A O 1
ATOM 1949 N N . PRO A 1 240 ? 9.477 -20.861 -17.030 1.00 86.12 240 PRO A N 1
ATOM 1950 C CA . PRO A 1 240 ? 10.320 -19.896 -17.722 1.00 86.12 240 PRO A CA 1
ATOM 1951 C C . PRO A 1 240 ? 9.580 -18.558 -17.851 1.00 86.12 240 PRO A C 1
ATOM 1953 O O . PRO A 1 240 ? 8.580 -18.466 -18.561 1.00 86.12 240 PRO A O 1
ATOM 1956 N N . LEU A 1 241 ? 10.082 -17.527 -17.170 1.00 87.06 241 LEU A N 1
ATOM 1957 C CA . LEU A 1 241 ? 9.582 -16.159 -17.264 1.00 87.06 241 LEU A CA 1
ATOM 1958 C C . LEU A 1 241 ? 10.735 -15.226 -17.625 1.00 87.06 241 LEU A C 1
ATOM 1960 O O . LEU A 1 241 ? 11.750 -15.167 -16.931 1.00 87.06 241 LEU A O 1
ATOM 1964 N N . SER A 1 242 ? 10.577 -14.483 -18.717 1.00 88.00 242 SER A N 1
ATOM 1965 C CA . SER A 1 242 ? 11.539 -13.456 -19.098 1.00 88.00 242 SER A CA 1
ATOM 1966 C C . SER A 1 242 ? 10.857 -12.216 -19.641 1.00 88.00 242 SER A C 1
ATOM 1968 O O . SER A 1 242 ? 9.926 -12.330 -20.435 1.00 88.00 242 SER A O 1
ATOM 1970 N N . VAL A 1 243 ? 11.377 -11.054 -19.268 1.00 88.19 243 VAL A N 1
ATOM 1971 C CA . VAL A 1 243 ? 10.925 -9.745 -19.744 1.00 88.19 243 VAL A CA 1
ATOM 1972 C C . VAL A 1 243 ? 12.077 -9.083 -20.488 1.00 88.19 243 VAL A C 1
ATOM 1974 O O . VAL A 1 243 ? 13.226 -9.162 -20.057 1.00 88.19 243 VAL A O 1
ATOM 1977 N N . VAL A 1 244 ? 11.785 -8.452 -21.622 1.00 89.69 244 VAL A N 1
ATOM 1978 C CA . VAL A 1 244 ? 12.788 -7.797 -22.467 1.00 89.69 244 VAL A CA 1
ATOM 1979 C C . VAL A 1 244 ? 12.473 -6.313 -22.521 1.00 89.69 244 VAL A C 1
ATOM 1981 O O . VAL A 1 244 ? 11.366 -5.935 -22.889 1.00 89.69 244 VAL A O 1
ATOM 1984 N N . PHE A 1 245 ? 13.450 -5.484 -22.173 1.00 90.19 245 PHE A N 1
ATOM 1985 C CA . PHE A 1 245 ? 13.352 -4.032 -22.209 1.00 90.19 245 PHE A CA 1
ATOM 1986 C C . PHE A 1 245 ? 14.183 -3.479 -23.355 1.00 90.19 245 PHE A C 1
ATOM 1988 O O . PHE A 1 245 ? 15.337 -3.870 -23.553 1.00 90.19 245 PHE A O 1
ATOM 1995 N N . PHE A 1 246 ? 13.574 -2.568 -24.107 1.00 90.56 246 PHE A N 1
ATOM 1996 C CA . PHE A 1 246 ? 14.206 -1.832 -25.193 1.00 90.56 246 PHE A CA 1
ATOM 1997 C C . PHE A 1 246 ? 14.494 -0.419 -24.695 1.00 90.56 246 PHE A C 1
ATOM 1999 O O . PHE A 1 246 ? 13.595 0.407 -24.552 1.00 90.56 246 PHE A O 1
ATOM 2006 N N . GLU A 1 247 ? 15.757 -0.160 -24.392 1.00 89.31 247 GLU A N 1
ATOM 2007 C CA . GLU A 1 247 ? 16.226 1.142 -23.942 1.00 89.31 247 GLU A CA 1
ATOM 2008 C C . GLU A 1 247 ? 16.448 2.028 -25.167 1.00 89.31 247 GLU A C 1
ATOM 2010 O O . GLU A 1 247 ? 17.296 1.731 -26.017 1.00 89.31 247 GLU A O 1
ATOM 2015 N N . CYS A 1 248 ? 15.654 3.092 -25.281 1.00 88.56 248 CYS A N 1
ATOM 2016 C CA . CYS A 1 248 ? 15.604 3.933 -26.471 1.00 88.56 248 CYS A CA 1
ATOM 2017 C C . CYS A 1 248 ? 15.830 5.404 -26.127 1.00 88.56 248 CYS A C 1
ATOM 2019 O O . CYS A 1 248 ? 15.332 5.900 -25.118 1.00 88.56 248 CYS A O 1
ATOM 2021 N N . ASP A 1 249 ? 16.495 6.111 -27.036 1.00 87.75 249 ASP A N 1
ATOM 2022 C CA . ASP A 1 249 ? 16.464 7.570 -27.078 1.00 87.75 249 ASP A CA 1
ATOM 2023 C C . ASP A 1 249 ? 15.152 7.998 -27.739 1.00 87.75 249 ASP A C 1
ATOM 2025 O O . ASP A 1 249 ? 15.000 7.840 -28.951 1.00 87.75 249 ASP A O 1
ATOM 2029 N N . TRP A 1 250 ? 14.206 8.514 -26.958 1.00 86.31 250 TRP A N 1
ATOM 2030 C CA . TRP A 1 250 ? 12.892 8.936 -27.453 1.00 86.31 250 TRP A CA 1
ATOM 2031 C C . TRP A 1 250 ? 12.895 10.386 -27.947 1.00 86.31 250 TRP A C 1
ATOM 2033 O O . TRP A 1 250 ? 13.606 11.237 -27.412 1.00 86.31 250 TRP A O 1
ATOM 2043 N N . PHE A 1 251 ? 12.069 10.686 -28.950 1.00 84.81 251 PHE A N 1
ATOM 2044 C CA . PHE A 1 251 ? 11.944 12.018 -29.550 1.00 84.81 251 PHE A CA 1
ATOM 2045 C C . PHE A 1 251 ? 10.563 12.621 -29.314 1.00 84.81 251 PHE A C 1
ATOM 2047 O O . PHE A 1 251 ? 9.568 11.906 -29.195 1.00 84.81 251 PHE A O 1
ATOM 2054 N N . HIS A 1 252 ? 10.501 13.954 -29.240 1.00 79.75 252 HIS A N 1
ATOM 2055 C CA . HIS A 1 252 ? 9.244 14.645 -28.972 1.00 79.75 252 HIS A CA 1
ATOM 2056 C C . HIS A 1 252 ? 8.252 14.424 -30.132 1.00 79.75 252 HIS A C 1
ATOM 2058 O O . HIS A 1 252 ? 8.588 14.763 -31.267 1.00 79.75 252 HIS A O 1
ATOM 2064 N N . PRO A 1 253 ? 7.021 13.948 -29.879 1.00 75.50 253 PRO A N 1
ATOM 2065 C CA . PRO A 1 253 ? 6.098 13.516 -30.939 1.00 75.50 253 PRO A CA 1
ATOM 2066 C C . PRO A 1 253 ? 5.601 14.648 -31.856 1.00 75.50 253 PRO A C 1
ATOM 2068 O O . PRO A 1 253 ? 5.223 14.409 -32.994 1.00 75.50 253 PRO A O 1
ATOM 2071 N N . HIS A 1 254 ? 5.597 15.896 -31.378 1.00 73.81 254 HIS A N 1
ATOM 2072 C CA . HIS A 1 254 ? 5.189 17.061 -32.184 1.00 73.81 254 HIS A CA 1
ATOM 2073 C C . HIS A 1 254 ? 6.359 17.888 -32.736 1.00 73.81 254 HIS A C 1
ATOM 2075 O O . HIS A 1 254 ? 6.292 18.393 -33.850 1.00 73.81 254 HIS A O 1
ATOM 2081 N N . ASN A 1 255 ? 7.441 18.029 -31.964 1.00 72.94 255 ASN A N 1
ATOM 2082 C CA . ASN A 1 255 ? 8.547 18.939 -32.288 1.00 72.94 255 ASN A CA 1
ATOM 2083 C C . ASN A 1 255 ? 9.813 18.211 -32.755 1.00 72.94 255 ASN A C 1
ATOM 2085 O O . ASN A 1 255 ? 10.764 18.860 -33.202 1.00 72.94 255 ASN A O 1
ATOM 2089 N N . GLY A 1 256 ? 9.839 16.883 -32.614 1.00 71.62 256 GLY A N 1
ATOM 2090 C CA . GLY A 1 256 ? 10.992 16.042 -32.901 1.00 71.62 256 GLY A CA 1
ATOM 2091 C C . GLY A 1 256 ? 10.811 15.049 -34.033 1.00 71.62 256 GLY A C 1
ATOM 2092 O O . GLY A 1 256 ? 11.758 14.331 -34.350 1.00 71.62 256 GLY A O 1
ATOM 2093 N N . THR A 1 257 ? 9.650 15.058 -34.683 1.00 75.88 257 THR A N 1
ATOM 2094 C CA . THR A 1 257 ? 9.344 14.210 -35.833 1.00 75.88 257 THR A CA 1
ATOM 2095 C C . THR A 1 257 ? 8.731 15.022 -36.961 1.00 75.88 257 THR A C 1
ATOM 2097 O O . THR A 1 257 ? 7.878 15.876 -36.721 1.00 75.88 257 THR A O 1
ATOM 2100 N N . ARG A 1 258 ? 9.146 14.749 -38.198 1.00 77.94 258 ARG A N 1
ATOM 2101 C CA . ARG A 1 258 ? 8.549 15.309 -39.414 1.00 77.94 258 ARG A CA 1
ATOM 2102 C C . ARG A 1 258 ? 8.115 14.164 -40.312 1.00 77.94 258 ARG A C 1
ATOM 2104 O O . ARG A 1 258 ? 8.933 13.309 -40.617 1.00 77.94 258 ARG A O 1
ATOM 2111 N N . VAL A 1 259 ? 6.858 14.159 -40.735 1.00 78.62 259 VAL A N 1
ATOM 2112 C CA . VAL A 1 259 ? 6.365 13.188 -41.717 1.00 78.62 259 VAL A CA 1
ATOM 2113 C C . VAL A 1 259 ? 6.480 13.808 -43.104 1.00 78.62 259 VAL A C 1
ATOM 2115 O O . VAL A 1 259 ? 6.056 14.949 -43.298 1.00 78.62 259 VAL A O 1
ATOM 2118 N N . ASP A 1 260 ? 7.095 13.099 -44.043 1.00 76.56 260 ASP A N 1
ATOM 2119 C CA . ASP A 1 260 ? 7.181 13.531 -45.434 1.00 76.56 260 ASP A CA 1
ATOM 2120 C C . ASP A 1 260 ? 5.907 13.183 -46.228 1.00 76.56 260 ASP A C 1
ATOM 2122 O O . ASP A 1 260 ? 4.978 12.538 -45.738 1.00 76.56 260 ASP A O 1
ATOM 2126 N N . ASN A 1 261 ? 5.858 13.607 -47.493 1.00 78.12 261 ASN A N 1
ATOM 2127 C CA . ASN A 1 261 ? 4.709 13.366 -48.373 1.00 78.12 261 ASN A CA 1
ATOM 2128 C C . ASN A 1 261 ? 4.506 11.880 -48.735 1.00 78.12 261 ASN A C 1
ATOM 2130 O O . ASN A 1 261 ? 3.498 11.541 -49.352 1.00 78.12 261 ASN A O 1
ATOM 2134 N N . PHE A 1 262 ? 5.451 11.007 -48.381 1.00 73.12 262 PHE A N 1
ATOM 2135 C CA . PHE A 1 262 ? 5.404 9.564 -48.604 1.00 73.12 262 PHE A CA 1
ATOM 2136 C C . PHE A 1 262 ? 5.070 8.787 -47.321 1.00 73.12 262 PHE A C 1
ATOM 2138 O O . PHE A 1 262 ? 5.024 7.558 -47.345 1.00 73.12 262 PHE A O 1
ATOM 2145 N N . GLY A 1 263 ? 4.807 9.487 -46.211 1.00 68.81 263 GLY A N 1
ATOM 2146 C CA . GLY A 1 263 ? 4.501 8.881 -44.918 1.00 68.81 263 GLY A CA 1
ATOM 2147 C C . GLY A 1 263 ? 5.733 8.403 -44.146 1.00 68.81 263 GLY A C 1
ATOM 2148 O O . GLY A 1 263 ? 5.572 7.724 -43.132 1.00 68.81 263 GLY A O 1
ATOM 2149 N N . MET A 1 264 ? 6.950 8.739 -44.587 1.00 72.06 264 MET A N 1
ATOM 2150 C CA . MET A 1 264 ? 8.168 8.446 -43.834 1.00 72.06 264 MET A CA 1
ATOM 2151 C C . MET A 1 264 ? 8.386 9.484 -42.740 1.00 72.06 264 MET A C 1
ATOM 2153 O O . MET A 1 264 ? 8.170 10.680 -42.939 1.00 72.06 264 MET A O 1
ATOM 2157 N N . VAL A 1 265 ? 8.825 9.019 -41.572 1.00 76.69 265 VAL A N 1
ATOM 2158 C CA . VAL A 1 265 ? 9.027 9.863 -40.394 1.00 76.69 265 VAL A CA 1
ATOM 2159 C C . VAL A 1 265 ? 10.510 10.126 -40.192 1.00 76.69 265 VAL A C 1
ATOM 2161 O O . VAL A 1 265 ? 11.287 9.216 -39.931 1.00 76.69 265 VAL A O 1
ATOM 2164 N N . GLU A 1 266 ? 10.902 11.390 -40.275 1.00 77.44 266 GLU A N 1
ATOM 2165 C CA . GLU A 1 266 ? 12.255 11.850 -39.997 1.00 77.44 266 GLU A CA 1
ATOM 2166 C C . GLU A 1 266 ? 12.383 12.317 -38.545 1.00 77.44 266 GLU A C 1
ATOM 2168 O O . GLU A 1 266 ? 11.593 13.137 -38.062 1.00 77.44 266 GLU A O 1
ATOM 2173 N N . LEU A 1 267 ? 13.425 11.844 -37.858 1.00 76.88 267 LEU A N 1
ATOM 2174 C CA . LEU A 1 267 ? 13.725 12.213 -36.476 1.00 76.88 267 LEU A CA 1
ATOM 2175 C C . LEU A 1 267 ? 14.674 13.414 -36.407 1.00 76.88 267 LEU A C 1
ATOM 2177 O O . LEU A 1 267 ? 15.814 13.388 -36.888 1.00 76.88 267 LEU A O 1
ATOM 2181 N 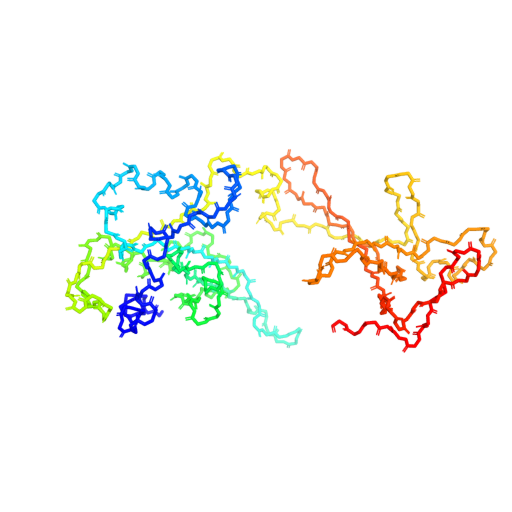N . LYS A 1 268 ? 14.252 14.470 -35.709 1.00 78.56 268 LYS A N 1
ATOM 2182 C CA . LYS A 1 268 ? 15.110 15.615 -35.402 1.00 78.56 268 LYS A CA 1
ATOM 2183 C C . LYS A 1 268 ? 15.983 15.280 -34.193 1.00 78.56 268 LYS A C 1
ATOM 2185 O O . LYS A 1 268 ? 15.599 15.439 -33.034 1.00 78.56 268 LYS A O 1
ATOM 2190 N N . HIS A 1 269 ? 17.214 14.870 -34.477 1.00 70.94 269 HIS A N 1
ATOM 2191 C CA . HIS A 1 269 ? 18.166 14.341 -33.496 1.00 70.94 269 HIS A CA 1
ATOM 2192 C C . HIS A 1 269 ? 18.479 15.287 -32.313 1.00 70.94 269 HIS A C 1
ATOM 2194 O O . HIS A 1 269 ? 18.864 14.822 -31.243 1.00 70.94 269 HIS A O 1
ATOM 2200 N N . GLY A 1 270 ? 18.284 16.603 -32.480 1.00 69.12 270 GLY A N 1
ATOM 2201 C CA . GLY A 1 270 ? 18.461 17.622 -31.432 1.00 69.12 270 GLY A CA 1
ATOM 2202 C C . GLY A 1 270 ? 17.252 17.845 -30.511 1.00 69.12 270 GLY A C 1
ATOM 2203 O O . GLY A 1 270 ? 17.289 18.744 -29.682 1.00 69.12 270 GLY A O 1
ATOM 2204 N N . SER A 1 271 ? 16.178 17.070 -30.663 1.00 75.31 271 SER A N 1
ATOM 2205 C CA . SER A 1 271 ? 14.925 17.208 -29.896 1.00 75.31 271 SER A CA 1
ATOM 2206 C C . SER A 1 271 ? 14.548 15.921 -29.161 1.00 75.31 271 SER A C 1
ATOM 2208 O O . SER A 1 271 ? 13.387 15.504 -29.129 1.00 75.31 271 SER A O 1
ATOM 2210 N N . LYS A 1 272 ? 15.569 15.274 -28.592 1.00 76.69 272 LYS A N 1
ATOM 2211 C CA . LYS A 1 272 ? 15.386 14.146 -27.680 1.00 76.69 272 LYS A CA 1
ATOM 2212 C C . LYS A 1 272 ? 14.535 14.583 -26.491 1.00 76.69 272 LYS A C 1
ATOM 2214 O O . LYS A 1 272 ? 14.739 15.672 -25.952 1.00 76.69 272 LYS A O 1
ATOM 2219 N N . LEU A 1 273 ? 13.606 13.728 -26.087 1.00 74.88 273 LEU A N 1
ATOM 2220 C CA . LEU A 1 273 ? 12.909 13.876 -24.820 1.00 74.88 273 LEU A CA 1
ATOM 2221 C C . LEU A 1 273 ? 13.935 13.700 -23.700 1.00 74.88 273 LEU A C 1
ATOM 2223 O O . LEU A 1 273 ? 14.667 12.711 -23.671 1.00 74.88 273 LEU A O 1
ATOM 2227 N N . GLN A 1 274 ? 14.018 14.688 -22.812 1.00 66.75 274 GLN A N 1
ATOM 2228 C CA . GLN A 1 274 ? 14.754 14.532 -21.565 1.00 66.75 274 GLN A CA 1
ATOM 2229 C C . GLN A 1 274 ? 13.860 13.739 -20.613 1.00 66.75 274 GLN A C 1
ATOM 2231 O O . GLN A 1 274 ? 12.724 14.147 -20.365 1.00 66.75 274 GLN A O 1
ATOM 2236 N N . GLY A 1 275 ? 14.350 12.570 -20.199 1.00 51.16 275 GLY A N 1
ATOM 2237 C CA . GLY A 1 275 ? 13.716 11.733 -19.180 1.00 51.16 275 GLY A CA 1
ATOM 2238 C C . GLY A 1 275 ? 13.956 12.255 -17.775 1.00 51.16 275 GLY A C 1
ATOM 2239 O O . GLY A 1 275 ? 14.941 13.007 -17.586 1.00 51.16 275 GLY A O 1
#

InterPro domains:
  IPR004242 Transposon, En/Spm-like [PF02992] (34-157)

Sequence (275 aa):
MPIIPRLKRLFLSMKIAKSMRWHKERRRGSHSEDVMVHPADGDAWKALDEFDPEFARDPRSVRLGLATDGFTPFSTSASPYSCWPVFIMPYNLPPEMVLKDEFIFLALVIPGPKHPEKNLNVFLCPLIEELKQLWTRVKAYDSYTKKEFNLHAAYLCLTDGTIHKDLAQLSHGLVKARNYNRYDVSGFRFRTAKLEKSRPFAAIVNSEIMTTAYDANENLVHYYGVLQNIVKYEFDGSKPLSVVFFECDWFHPHNGTRVDNFGMVELKHGSKLQG

Organism: NCBI:txid547442

Radius of gyration: 25.1 Å; chains: 1; bounding box: 53×41×70 Å